Protein 3SUB (pdb70)

Structure (mmCIF, N/CA/C/O backbone):
data_3SUB
#
_entry.id   3SUB
#
_cell.length_a   95.900
_cell.length_b   95.900
_cell.length_c   92.800
_cell.angle_alpha   90.00
_cell.angle_beta   90.00
_cell.angle_gamma   120.00
#
_symmetry.space_group_name_H-M   'P 32 2 1'
#
loop_
_entity.id
_entity.type
_entity.pdbx_description
1 polymer 'ADP-ribosylation factor GTPase-activating protein'
2 non-polymer 'ZINC ION'
3 non-polymer 'SULFATE ION'
4 water water
#
loop_
_atom_site.group_PDB
_atom_site.id
_atom_site.type_symbol
_atom_site.label_atom_id
_atom_site.label_alt_id
_atom_site.label_comp_id
_atom_site.label_asym_id
_atom_site.label_entity_id
_atom_site.label_seq_id
_atom_site.pdbx_PDB_ins_code
_atom_site.Cartn_x
_atom_site.Cartn_y
_atom_site.Cartn_z
_atom_site.occupancy
_atom_site.B_iso_or_equiv
_atom_site.auth_seq_id
_atom_site.auth_comp_id
_atom_site.auth_asym_id
_atom_site.auth_atom_id
_atom_site.pdbx_PDB_model_num
ATOM 1 N N . GLY A 1 1 ? -16.637 68.373 22.890 1.00 50.83 -2 GLY A N 1
ATOM 2 C CA . GLY A 1 1 ? -18.020 67.945 23.247 1.00 51.96 -2 GLY A CA 1
ATOM 3 C C . GLY A 1 1 ? -18.094 66.501 23.711 1.00 51.38 -2 GLY A C 1
ATOM 4 O O . GLY A 1 1 ? -17.088 65.920 24.127 1.00 50.05 -2 GLY A O 1
ATOM 5 N N . SER A 1 2 ? -19.294 65.926 23.628 1.00 52.47 -1 SER A N 1
ATOM 6 C CA . SER A 1 2 ? -19.558 64.553 24.070 1.00 52.24 -1 SER A CA 1
ATOM 7 C C . SER A 1 2 ? -18.785 63.493 23.282 1.00 51.37 -1 SER A C 1
ATOM 8 O O . SER A 1 2 ? -18.377 62.473 23.841 1.00 50.73 -1 SER A O 1
ATOM 11 N N . HIS A 1 3 ? -18.594 63.739 21.988 1.00 51.45 0 HIS A N 1
ATOM 12 C CA . HIS A 1 3 ? -17.899 62.797 21.110 1.00 50.95 0 HIS A CA 1
ATOM 13 C C . HIS A 1 3 ? -16.410 62.676 21.452 1.00 48.87 0 HIS A C 1
ATOM 14 O O . HIS A 1 3 ? -15.884 61.563 21.545 1.00 48.21 0 HIS A O 1
ATOM 21 N N . MET A 1 4 ? -15.748 63.819 21.644 1.00 47.73 1 MET A N 1
ATOM 22 C CA . MET A 1 4 ? -14.328 63.860 22.013 1.00 45.86 1 MET A CA 1
ATOM 23 C C . MET A 1 4 ? -14.065 63.176 23.355 1.00 44.38 1 MET A C 1
ATOM 24 O O . MET A 1 4 ? -13.042 62.511 23.526 1.00 43.26 1 MET A O 1
ATOM 29 N N . ASN A 1 5 ? -14.999 63.342 24.292 1.00 44.17 2 ASN A N 1
ATOM 30 C CA . ASN A 1 5 ? -14.909 62.714 25.610 1.00 42.97 2 ASN A CA 1
ATOM 31 C C . ASN A 1 5 ? -15.053 61.192 25.545 1.00 42.56 2 ASN A C 1
ATOM 32 O O . ASN A 1 5 ? -14.331 60.467 26.230 1.00 41.74 2 ASN A O 1
ATOM 37 N N . ALA A 1 6 ? -15.983 60.721 24.714 1.00 42.94 3 ALA A N 1
ATOM 38 C CA . ALA A 1 6 ? -16.259 59.290 24.570 1.00 42.85 3 ALA A CA 1
ATOM 39 C C . ALA A 1 6 ? -15.128 58.539 23.866 1.00 41.76 3 ALA A C 1
ATOM 40 O O . ALA A 1 6 ? -14.848 57.382 24.191 1.00 41.78 3 ALA A O 1
ATOM 42 N N . ALA A 1 7 ? -14.493 59.199 22.898 1.00 40.74 4 ALA A N 1
ATOM 43 C CA . ALA A 1 7 ? -13.348 58.632 22.187 1.00 39.59 4 ALA A CA 1
ATOM 44 C C . ALA A 1 7 ? -12.136 58.493 23.109 1.00 37.69 4 ALA A C 1
ATOM 45 O O . ALA A 1 7 ? -11.378 57.530 22.999 1.00 37.29 4 ALA A O 1
ATOM 47 N N . ALA A 1 8 ? -11.977 59.455 24.020 1.00 36.49 5 ALA A N 1
ATOM 48 C CA . ALA A 1 8 ? -10.909 59.441 25.025 1.00 35.00 5 ALA A CA 1
ATOM 49 C C . ALA A 1 8 ? -11.031 58.266 26.000 1.00 34.79 5 ALA A C 1
ATOM 50 O O . ALA A 1 8 ? -10.033 57.616 26.320 1.00 34.19 5 ALA A O 1
ATOM 52 N N . VAL A 1 9 ? -12.253 58.002 26.462 1.00 35.32 6 VAL A N 1
ATOM 53 C CA . VAL A 1 9 ? -12.543 56.863 27.341 1.00 35.56 6 VAL A CA 1
ATOM 54 C C . VAL A 1 9 ? -12.270 55.528 26.629 1.00 35.85 6 VAL A C 1
ATOM 55 O O . VAL A 1 9 ? -11.691 54.608 27.217 1.00 35.86 6 VAL A O 1
ATOM 59 N N . GLU A 1 10 ? -12.677 55.442 25.365 1.00 36.06 7 GLU A N 1
ATOM 60 C CA . GLU A 1 10 ? -12.423 54.269 24.526 1.00 36.45 7 GLU A CA 1
ATOM 61 C C . GLU A 1 10 ? -10.916 54.014 24.362 1.00 34.95 7 GLU A C 1
ATOM 62 O O . GLU A 1 10 ? -10.465 52.864 24.348 1.00 35.53 7 GLU A O 1
ATOM 68 N N . PHE A 1 11 ? -10.154 55.099 24.245 1.00 33.08 8 PHE A N 1
ATOM 69 C CA . PHE A 1 11 ? -8.698 55.054 24.151 1.00 31.41 8 PHE A CA 1
ATOM 70 C C . PHE A 1 11 ? -8.068 54.511 25.438 1.00 30.75 8 PHE A C 1
ATOM 71 O O . PHE A 1 11 ? -7.235 53.606 25.392 1.00 30.42 8 PHE A O 1
ATOM 79 N N . ILE A 1 12 ? -8.483 55.065 26.576 1.00 30.39 9 ILE A N 1
ATOM 80 C CA . ILE A 1 12 ? -8.007 54.631 27.893 1.00 30.18 9 ILE A CA 1
ATOM 81 C C . ILE A 1 12 ? -8.312 53.149 28.142 1.00 31.17 9 ILE A C 1
ATOM 82 O O . ILE A 1 12 ? -7.452 52.402 28.622 1.00 31.03 9 ILE A O 1
ATOM 87 N N . ASN A 1 13 ? -9.526 52.730 27.795 1.00 32.33 10 ASN A N 1
ATOM 88 C CA . ASN A 1 13 ? -9.922 51.330 27.917 1.00 33.69 10 ASN A CA 1
ATOM 89 C C . ASN A 1 13 ? -9.091 50.388 27.048 1.00 34.09 10 ASN A C 1
ATOM 90 O O . ASN A 1 13 ? -8.810 49.262 27.460 1.00 35.11 10 ASN A O 1
ATOM 95 N N . ARG A 1 14 ? -8.692 50.846 25.860 1.00 33.67 11 ARG A N 1
ATOM 96 C CA . ARG A 1 14 ? -7.758 50.084 25.020 1.00 33.91 11 ARG A CA 1
ATOM 97 C C . ARG A 1 14 ? -6.412 49.899 25.731 1.00 33.18 11 ARG A C 1
ATOM 98 O O . ARG A 1 14 ? -5.875 48.793 25.766 1.00 33.84 11 ARG A O 1
ATOM 106 N N . LEU A 1 15 ? -5.886 50.979 26.309 1.00 31.92 12 LEU A N 1
ATOM 107 C CA . LEU A 1 15 ? -4.620 50.924 27.042 1.00 31.51 12 LEU A CA 1
ATOM 108 C C . LEU A 1 15 ? -4.691 50.031 28.280 1.00 32.26 12 LEU A C 1
ATOM 109 O O . LEU A 1 15 ? -3.699 49.400 28.650 1.00 32.30 12 LEU A O 1
ATOM 114 N N . LYS A 1 16 ? -5.862 49.982 28.909 1.00 33.05 13 LYS A N 1
ATOM 115 C CA . LYS A 1 16 ? -6.095 49.088 30.043 1.00 34.39 13 LYS A CA 1
ATOM 116 C C . LYS A 1 16 ? -6.186 47.620 29.616 1.00 36.38 13 LYS A C 1
ATOM 117 O O . LYS A 1 16 ? -5.832 46.727 30.387 1.00 37.17 13 LYS A O 1
ATOM 123 N N . LYS A 1 17 ? -6.662 47.381 28.393 1.00 37.54 14 LYS A N 1
ATOM 124 C CA . LYS A 1 17 ? -6.742 46.029 27.838 1.00 39.73 14 LYS A CA 1
ATOM 125 C C . LYS A 1 17 ? -5.412 45.578 27.233 1.00 40.04 14 LYS A C 1
ATOM 126 O O . LYS A 1 17 ? -5.119 44.381 27.203 1.00 41.75 14 LYS A O 1
ATOM 128 N N . GLU A 1 18 ? -4.615 46.533 26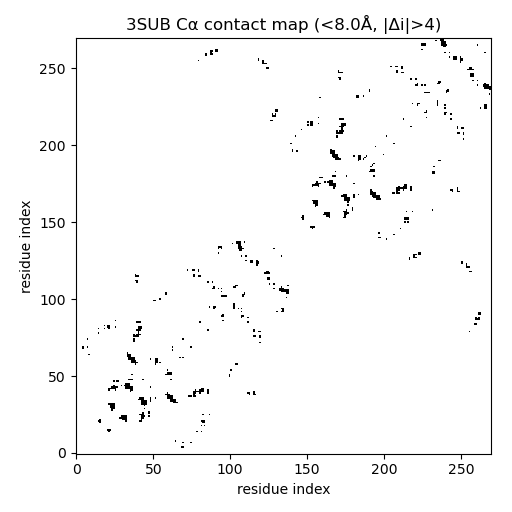.754 1.00 38.95 15 GLU A N 1
ATOM 129 C CA . GLU A 1 18 ? -3.279 46.246 26.232 1.00 39.13 15 GLU A CA 1
ATOM 130 C C . GLU A 1 18 ? -2.341 45.872 27.376 1.00 39.17 15 GLU A C 1
ATOM 131 O O . GLU A 1 18 ? -1.878 44.732 27.454 1.00 40.58 15 GLU A O 1
ATOM 137 N N . ASP A 1 19 ? -2.082 46.842 28.255 1.00 37.81 16 ASP A N 1
ATOM 138 C CA . ASP A 1 19 ? -1.248 46.669 29.447 1.00 37.44 16 ASP A CA 1
ATOM 139 C C . ASP A 1 19 ? -2.134 46.535 30.697 1.00 37.42 16 ASP A C 1
ATOM 140 O O . ASP A 1 19 ? -2.695 47.521 31.184 1.00 36.48 16 ASP A O 1
ATOM 145 N N . GLU A 1 20 ? -2.243 45.312 31.214 1.00 38.43 17 GLU A N 1
ATOM 146 C CA . GLU A 1 20 ? -3.149 44.999 32.332 1.00 38.66 17 GLU A CA 1
ATOM 147 C C . GLU A 1 20 ? -2.830 45.718 33.653 1.00 37.34 17 GLU A C 1
ATOM 148 O O . GLU A 1 20 ? -3.719 45.917 34.484 1.00 37.32 17 GLU A O 1
ATOM 150 N N . SER A 1 21 ? -1.571 46.113 33.836 1.00 35.97 18 SER A N 1
ATOM 151 C CA . SER A 1 21 ? -1.150 46.832 35.040 1.00 34.87 18 SER A CA 1
ATOM 152 C C . SER A 1 21 ? -1.768 48.236 35.151 1.00 33.19 18 SER A C 1
ATOM 153 O O . SER A 1 21 ? -1.719 48.856 36.216 1.00 32.45 18 SER A O 1
ATOM 156 N N . ASN A 1 22 ? -2.354 48.719 34.053 1.00 32.40 19 ASN A N 1
ATOM 157 C CA . ASN A 1 22 ? -3.112 49.977 34.041 1.00 31.22 19 ASN A CA 1
ATOM 158 C C . ASN A 1 22 ? -4.453 49.865 34.767 1.00 31.92 19 ASN A C 1
ATOM 159 O O . ASN A 1 22 ? -5.123 50.872 35.009 1.00 31.15 19 ASN A O 1
ATOM 164 N N . ASN A 1 23 ? -4.835 48.634 35.099 1.00 33.29 20 ASN A N 1
ATOM 165 C CA . ASN A 1 23 ? -6.089 48.353 35.796 1.00 34.55 20 ASN A CA 1
ATOM 166 C C . ASN A 1 23 ? -5.955 48.231 37.309 1.00 34.39 20 ASN A C 1
ATOM 167 O O . ASN A 1 23 ? -6.883 47.792 37.989 1.00 35.38 20 ASN A O 1
ATOM 172 N N . LYS A 1 24 ? -4.792 48.621 37.818 1.00 33.21 21 LYS A N 1
ATOM 173 C CA . LYS A 1 24 ? -4.535 48.700 39.250 1.00 33.04 21 LYS A CA 1
ATOM 174 C C . LYS A 1 24 ? -3.952 50.079 39.540 1.00 31.26 21 LYS A C 1
ATOM 175 O O . LYS A 1 24 ? -3.208 50.622 38.720 1.00 30.20 21 LYS A O 1
ATOM 181 N N . CYS A 1 25 ? -4.297 50.650 40.691 1.00 30.90 22 CYS A N 1
ATOM 182 C CA . CYS A 1 25 ? -3.748 51.947 41.083 1.00 29.31 22 CYS A CA 1
ATOM 183 C C . CYS A 1 25 ? -2.233 51.858 41.247 1.00 28.66 22 CYS A C 1
ATOM 184 O O . CYS A 1 25 ? -1.721 50.958 41.920 1.00 29.48 22 CYS A O 1
ATOM 187 N N . PHE A 1 26 ? -1.528 52.799 40.631 1.00 27.21 23 PHE A N 1
ATOM 188 C CA . PHE A 1 26 ? -0.066 52.808 40.640 1.00 26.66 23 PHE A CA 1
ATOM 189 C C . PHE A 1 26 ? 0.543 52.790 42.048 1.00 26.95 23 PHE A C 1
ATOM 190 O O . PHE A 1 26 ? 1.530 52.093 42.287 1.00 27.29 23 PHE A O 1
ATOM 198 N N . ASP A 1 27 ? -0.052 53.549 42.966 1.00 26.75 24 ASP A N 1
ATOM 199 C CA . ASP A 1 27 ? 0.495 53.717 44.312 1.00 27.10 24 ASP A CA 1
ATOM 200 C C . ASP A 1 27 ? 0.055 52.656 45.328 1.00 28.35 24 ASP A C 1
ATOM 201 O O . ASP A 1 27 ? 0.863 52.226 46.153 1.00 29.00 24 ASP A O 1
ATOM 206 N N . CYS A 1 28 ? -1.210 52.235 45.269 1.00 28.76 25 CYS A N 1
ATOM 207 C CA . CYS A 1 28 ? -1.765 51.322 46.281 1.00 30.17 25 CYS A CA 1
ATOM 208 C C . CYS A 1 28 ? -2.272 49.988 45.731 1.00 31.11 25 CYS A C 1
ATOM 209 O O . CYS A 1 28 ? -2.547 49.068 46.499 1.00 32.51 25 CYS A O 1
ATOM 212 N N . GLY A 1 29 ? -2.425 49.895 44.413 1.00 30.59 26 GLY A N 1
ATOM 213 C CA . GLY A 1 29 ? -2.727 48.623 43.765 1.00 31.55 26 GLY A CA 1
ATOM 214 C C . GLY A 1 29 ? -4.183 48.221 43.616 1.00 32.61 26 GLY A C 1
ATOM 215 O O . GLY A 1 29 ? -4.469 47.175 43.037 1.00 33.57 26 GLY A O 1
ATOM 216 N N . ILE A 1 30 ? -5.116 49.024 44.122 1.00 32.60 27 ILE A N 1
ATOM 217 C CA . ILE A 1 30 ? -6.531 48.645 44.013 1.00 33.79 27 ILE A CA 1
ATOM 218 C C . ILE A 1 30 ? -7.037 48.732 42.571 1.00 33.23 27 ILE A C 1
ATOM 219 O O . ILE A 1 30 ? -6.589 49.578 41.793 1.00 31.82 27 ILE A O 1
ATOM 224 N N . SER A 1 31 ? -7.965 47.846 42.227 1.00 34.56 28 SER A N 1
ATOM 225 C CA . SER A 1 31 ? -8.410 47.701 40.845 1.00 34.45 28 SER A CA 1
ATOM 226 C C . SER A 1 31 ? -9.324 48.834 40.380 1.00 33.67 28 SER A C 1
ATOM 227 O O . SER A 1 31 ? -9.890 49.570 41.194 1.00 33.57 28 SER A O 1
ATOM 230 N N . ASN A 1 32 ? -9.430 48.963 39.057 1.00 33.15 29 ASN A N 1
ATOM 231 C CA . ASN A 1 32 ? -10.291 49.947 38.388 1.00 32.74 29 ASN A CA 1
ATOM 232 C C . ASN A 1 32 ? -10.009 51.413 38.750 1.00 31.26 29 ASN A C 1
ATOM 233 O O . ASN A 1 32 ? -10.928 52.145 39.128 1.00 31.48 29 ASN A O 1
ATOM 238 N N . PRO A 1 33 ? -8.739 51.851 38.622 1.00 30.02 30 PRO A N 1
ATOM 239 C CA . PRO A 1 33 ? -8.418 53.250 38.897 1.00 28.90 30 PRO A CA 1
ATOM 240 C C . PRO A 1 33 ? -9.057 54.162 37.850 1.00 28.52 30 PRO A C 1
ATOM 241 O O . PRO A 1 33 ? -8.911 53.923 36.646 1.00 28.23 30 PRO A O 1
ATOM 245 N N . ASP A 1 34 ? -9.778 55.178 38.320 1.00 28.58 31 ASP A N 1
ATOM 246 C CA A ASP A 1 34 ? -10.513 56.094 37.451 0.50 28.45 31 ASP A CA 1
ATOM 247 C CA B ASP A 1 34 ? -10.491 56.089 37.425 0.50 28.55 31 ASP A CA 1
ATOM 248 C C . ASP A 1 34 ? -9.884 57.491 37.416 1.00 27.45 31 ASP A C 1
ATOM 249 O O . ASP A 1 34 ? -10.500 58.449 36.939 1.00 27.54 31 ASP A O 1
ATOM 258 N N . TRP A 1 35 ? -8.661 57.604 37.926 1.00 26.56 32 TRP A N 1
ATOM 259 C CA . TRP A 1 35 ? -7.934 58.871 37.905 1.00 25.75 32 TRP A CA 1
ATOM 260 C C . TRP A 1 35 ? -6.572 58.706 37.233 1.00 24.96 32 TRP A C 1
ATOM 261 O O . TRP A 1 35 ? -6.056 57.595 37.117 1.00 25.02 32 TRP A O 1
ATOM 272 N N . VAL A 1 36 ? -6.000 59.822 36.790 1.00 24.46 33 VAL A N 1
ATOM 273 C CA . VAL A 1 36 ? -4.731 59.822 36.070 1.00 23.79 33 VAL A CA 1
ATOM 274 C C . VAL A 1 36 ? -3.814 60.924 36.604 1.00 23.45 33 VAL A C 1
ATOM 275 O O . VAL A 1 36 ? -4.252 62.054 36.809 1.00 23.75 33 VAL A O 1
ATOM 279 N N . SER A 1 37 ? -2.552 60.584 36.853 1.00 23.21 34 SER A N 1
ATOM 280 C CA . SER A 1 37 ? -1.508 61.598 36.971 1.00 23.00 34 SER A CA 1
ATOM 281 C C . SER A 1 37 ? -0.882 61.750 35.588 1.00 22.86 34 SER A C 1
ATOM 282 O O . SER A 1 37 ? -0.013 60.965 35.199 1.00 22.64 34 SER A O 1
ATOM 285 N N . VAL A 1 38 ? -1.358 62.750 34.848 1.00 23.06 35 VAL A N 1
ATOM 286 C CA . VAL A 1 38 ? -0.993 62.958 33.441 1.00 23.13 35 VAL A CA 1
ATOM 287 C C . VAL A 1 38 ? 0.518 63.070 33.239 1.00 23.03 35 VAL A C 1
ATOM 288 O O . VAL A 1 38 ? 1.081 62.454 32.330 1.00 23.17 35 VAL A O 1
ATOM 292 N N . ASN A 1 39 ? 1.152 63.847 34.112 1.00 23.08 36 ASN A N 1
ATOM 293 C CA A ASN A 1 39 ? 2.585 64.134 34.145 0.50 23.29 36 ASN A CA 1
ATOM 294 C CA B ASN A 1 39 ? 2.579 64.103 33.943 0.50 22.78 36 ASN A CA 1
ATOM 295 C C . ASN A 1 39 ? 3.481 62.894 34.232 1.00 22.85 36 ASN A C 1
ATOM 296 O O . ASN A 1 39 ? 4.669 62.927 33.886 1.00 23.09 36 ASN A O 1
ATOM 305 N N . HIS A 1 40 ? 2.915 61.823 34.791 1.00 22.29 37 HIS A N 1
ATOM 306 C CA . HIS A 1 40 ? 3.625 60.553 34.966 1.00 22.08 37 HIS A CA 1
ATOM 307 C C . HIS A 1 40 ? 3.081 59.470 34.029 1.00 21.84 37 HIS A C 1
ATOM 308 O O . HIS A 1 40 ? 3.697 58.416 33.866 1.00 21.78 37 HIS A O 1
ATOM 315 N N . GLY A 1 41 ? 1.930 59.742 33.416 1.00 21.67 38 GLY A N 1
ATOM 316 C CA . GLY A 1 41 ? 1.257 58.782 32.543 1.00 21.73 38 GLY A CA 1
ATOM 317 C C . GLY A 1 41 ? 0.784 57.551 33.294 1.00 22.04 38 GLY A C 1
ATOM 318 O O . GLY A 1 41 ? 0.876 56.431 32.787 1.00 22.51 38 GLY A O 1
ATOM 319 N N . ILE A 1 42 ? 0.287 57.757 34.511 1.00 21.84 39 ILE A N 1
ATOM 320 C CA . ILE A 1 42 ? -0.098 56.645 35.380 1.00 22.12 39 ILE A CA 1
ATOM 321 C C . ILE A 1 42 ? -1.551 56.745 35.836 1.00 22.38 39 ILE A C 1
ATOM 322 O O . ILE A 1 42 ? -2.140 57.830 35.830 1.00 22.18 39 ILE A O 1
ATOM 327 N N . PHE A 1 43 ? -2.107 55.601 36.232 1.00 22.84 40 PHE A N 1
ATOM 328 C CA . PHE A 1 43 ? -3.489 55.502 36.677 1.00 23.27 40 PHE A CA 1
ATOM 329 C C . PHE A 1 43 ? -3.574 55.369 38.196 1.00 23.77 40 PHE A C 1
ATOM 330 O O . PHE A 1 43 ? -2.820 54.603 38.806 1.00 23.90 40 PHE A O 1
ATOM 338 N N . LEU A 1 44 ? -4.497 56.124 38.794 1.00 23.89 41 LEU A N 1
ATOM 339 C CA . LEU A 1 44 ? -4.632 56.202 40.250 1.00 24.38 41 LEU A CA 1
ATOM 340 C C . LEU A 1 44 ? -6.084 56.062 40.693 1.00 25.43 41 LEU A C 1
ATOM 341 O O . LEU A 1 44 ? -7.004 56.408 39.949 1.00 25.56 41 LEU A O 1
ATOM 346 N N . CYS A 1 45 ? -6.283 55.557 41.908 1.00 26.34 42 CYS A N 1
ATOM 347 C CA . CYS A 1 45 ? -7.606 55.541 42.534 1.00 27.61 42 CYS A CA 1
ATOM 348 C C . CYS A 1 45 ? -7.949 56.928 43.076 1.00 27.88 42 CYS A C 1
ATOM 349 O O . CYS A 1 45 ? -7.085 57.812 43.120 1.00 26.99 42 CYS A O 1
ATOM 352 N N . ILE A 1 46 ? -9.203 57.110 43.494 1.00 29.25 43 ILE A N 1
ATOM 353 C CA . ILE A 1 46 ? -9.678 58.407 43.986 1.00 29.75 43 ILE A CA 1
ATOM 354 C C . ILE A 1 46 ? -8.874 58.933 45.185 1.00 30.00 43 ILE A C 1
ATOM 355 O O . ILE A 1 46 ? -8.550 60.121 45.240 1.00 29.76 43 ILE A O 1
ATOM 360 N N . ASN A 1 47 ? -8.539 58.045 46.120 1.00 30.80 44 ASN A N 1
ATOM 361 C CA . ASN A 1 47 ? -7.789 58.423 47.320 1.00 31.30 44 ASN A CA 1
ATOM 362 C C . ASN A 1 47 ? -6.352 58.846 47.025 1.00 30.15 44 ASN A C 1
ATOM 363 O O . ASN A 1 47 ? -5.872 59.844 47.566 1.00 30.27 44 ASN A O 1
ATOM 368 N N . CYS A 1 48 ? -5.674 58.087 46.168 1.00 29.26 45 CYS A N 1
ATOM 369 C CA . CYS A 1 48 ? -4.305 58.405 45.770 1.00 28.26 45 CYS A CA 1
ATOM 370 C C . CYS A 1 48 ? -4.232 59.662 44.897 1.00 27.64 45 CYS A C 1
ATOM 371 O O . CYS A 1 48 ? -3.199 60.335 44.865 1.00 27.30 45 CYS A O 1
ATOM 374 N N . SER A 1 49 ? -5.326 59.975 44.199 1.00 27.52 46 SER A N 1
ATOM 375 C CA . SER A 1 49 ? -5.418 61.212 43.424 1.00 27.26 46 SER A CA 1
ATOM 376 C C . SER A 1 49 ? -5.456 62.429 44.352 1.00 27.80 46 SER A C 1
ATOM 377 O O . SER A 1 49 ? -4.934 63.492 44.009 1.00 27.60 46 SER A O 1
ATOM 380 N N . GLY A 1 50 ? -6.071 62.258 45.524 1.00 28.61 47 GLY A N 1
ATOM 381 C CA . GLY A 1 50 ? -6.061 63.272 46.580 1.00 29.15 47 GLY A CA 1
ATOM 382 C C . GLY A 1 50 ? -4.673 63.516 47.155 1.00 29.01 47 GLY A C 1
ATOM 383 O O . GLY A 1 50 ? -4.289 64.663 47.406 1.00 29.34 47 GLY A O 1
ATOM 384 N N . VAL A 1 51 ? -3.921 62.437 47.364 1.00 28.60 48 VAL A N 1
ATOM 385 C CA . VAL A 1 51 ? -2.531 62.533 47.825 1.00 28.37 48 VAL A CA 1
ATOM 386 C C . VAL A 1 51 ? -1.679 63.303 46.807 1.00 27.68 48 VAL A C 1
ATOM 387 O O . VAL A 1 51 ? -0.914 64.198 47.182 1.00 28.09 48 VAL A O 1
ATOM 391 N N . HIS A 1 52 ? -1.828 62.959 45.527 1.00 26.86 49 HIS A N 1
ATOM 392 C CA . HIS A 1 52 ? -1.119 63.638 44.437 1.00 26.22 49 HIS A CA 1
ATOM 393 C C . HIS A 1 52 ? -1.439 65.136 44.352 1.00 26.80 49 HIS A C 1
ATOM 394 O O . HIS A 1 52 ? -0.552 65.943 44.086 1.00 26.89 49 HIS A O 1
ATOM 401 N N . ARG A 1 53 ? -2.699 65.497 44.590 1.00 27.53 50 ARG A N 1
ATOM 402 C CA . ARG A 1 53 ? -3.115 66.902 44.637 1.00 28.45 50 ARG A CA 1
ATOM 403 C C . ARG A 1 53 ? -2.386 67.704 45.725 1.00 29.35 50 ARG A C 1
ATOM 404 O O . ARG A 1 53 ? -2.049 68.868 45.512 1.00 29.77 50 ARG A O 1
ATOM 412 N N . SER A 1 54 ? -2.133 67.077 46.876 1.00 29.73 51 SER A N 1
ATOM 413 C CA . SER A 1 54 ? -1.416 67.738 47.977 1.00 30.70 51 SER A CA 1
ATOM 414 C C . SER A 1 54 ? 0.078 67.919 47.684 1.00 30.47 51 SER A C 1
ATOM 415 O O . SER A 1 54 ? 0.762 68.673 48.373 1.00 31.14 51 SER A O 1
ATOM 418 N N . LEU A 1 55 ? 0.574 67.224 46.664 1.00 29.75 52 LEU A N 1
ATOM 419 C CA . LEU A 1 55 ? 1.976 67.336 46.260 1.00 29.84 52 LEU A CA 1
ATOM 420 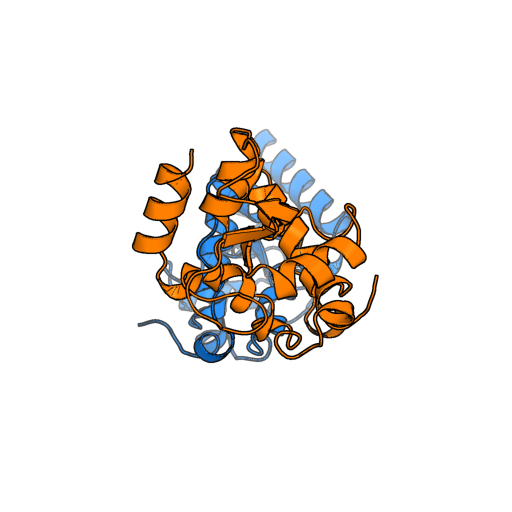C C . LEU A 1 55 ? 2.259 68.610 45.459 1.00 30.23 52 LEU A C 1
ATOM 421 O O . LEU A 1 55 ? 3.407 69.048 45.374 1.00 30.72 52 LEU A O 1
ATOM 426 N N . GLY A 1 56 ? 1.214 69.194 44.876 1.00 30.28 53 GLY A N 1
ATOM 427 C CA . GLY A 1 56 ? 1.347 70.430 44.104 1.00 30.82 53 GLY A CA 1
ATOM 428 C C . GLY A 1 56 ? 1.488 70.211 42.607 1.00 30.14 53 GLY A C 1
ATOM 429 O O . GLY A 1 56 ? 1.789 69.101 42.149 1.00 29.13 53 GLY A O 1
ATOM 430 N N . VAL A 1 57 ? 1.292 71.288 41.851 1.00 30.70 54 VAL A N 1
ATOM 431 C CA . VAL A 1 57 ? 1.226 71.232 40.386 1.00 30.25 54 VAL A CA 1
ATOM 432 C C . VAL A 1 57 ? 2.581 70.988 39.705 1.00 30.12 54 VAL A C 1
ATOM 433 O O . VAL A 1 57 ? 2.626 70.546 38.557 1.00 29.63 54 VAL A O 1
ATOM 437 N N . HIS A 1 58 ? 3.671 71.283 40.411 1.00 30.90 55 HIS A N 1
ATOM 438 C CA . HIS A 1 58 ? 5.021 71.033 39.898 1.00 31.20 55 HIS A CA 1
ATOM 439 C C . HIS A 1 58 ? 5.355 69.546 39.938 1.00 30.13 55 HIS A C 1
ATOM 440 O O . HIS A 1 58 ? 6.252 69.084 39.231 1.00 30.07 55 HIS A O 1
ATOM 447 N N . ILE A 1 59 ? 4.634 68.805 40.774 1.00 29.63 56 ILE A N 1
ATOM 448 C CA . ILE A 1 59 ? 4.894 67.386 40.961 1.00 28.90 56 ILE A CA 1
ATOM 449 C C . ILE A 1 59 ? 3.918 66.523 40.164 1.00 28.12 56 ILE A C 1
ATOM 450 O O . ILE A 1 59 ? 4.337 65.625 39.433 1.00 27.41 56 ILE A O 1
ATOM 455 N N . SER A 1 60 ? 2.623 66.797 40.305 1.00 28.09 57 SER A N 1
ATOM 456 C CA . SER A 1 60 ? 1.603 65.936 39.724 1.00 27.48 57 SER A CA 1
ATOM 457 C C . SER A 1 60 ? 0.404 66.717 39.196 1.00 27.62 57 SER A C 1
ATOM 458 O O . SER A 1 60 ? -0.101 67.624 39.858 1.00 28.34 57 SER A O 1
ATOM 461 N N . ILE A 1 61 ? -0.030 66.355 37.991 1.00 27.05 58 ILE A N 1
ATOM 462 C CA . ILE A 1 61 ? -1.220 66.924 37.359 1.00 26.95 58 ILE A CA 1
ATOM 463 C C . ILE A 1 61 ? -2.285 65.829 37.312 1.00 26.40 58 ILE A C 1
ATOM 464 O O . ILE A 1 61 ? -2.110 64.808 36.648 1.00 25.64 58 ILE A O 1
ATOM 469 N N . VAL A 1 62 ? -3.384 66.049 38.023 1.00 26.75 59 VAL A N 1
ATOM 470 C CA . VAL A 1 62 ? -4.374 65.001 38.256 1.00 26.79 59 VAL A CA 1
ATOM 471 C C . VAL A 1 62 ? -5.675 65.235 37.483 1.00 27.10 59 VAL A C 1
ATOM 472 O O . VAL A 1 62 ? -6.213 66.342 37.486 1.00 27.52 59 VAL A O 1
ATOM 476 N N . ARG A 1 63 ? -6.160 64.187 36.817 1.00 26.99 60 ARG A N 1
ATOM 477 C CA . ARG A 1 63 ? -7.439 64.226 36.103 1.00 27.69 60 ARG A CA 1
ATOM 478 C C . ARG A 1 63 ? -8.307 63.000 36.385 1.00 28.40 60 ARG A C 1
ATOM 479 O O . ARG A 1 63 ? -7.800 61.885 36.543 1.00 27.88 60 ARG A O 1
ATOM 487 N N . SER A 1 64 ? -9.618 63.229 36.443 1.00 29.68 61 SER A N 1
ATOM 488 C CA . SER A 1 64 ? -10.612 62.170 36.579 1.00 30.85 61 SER A CA 1
ATOM 489 C C . SER A 1 64 ? -11.095 61.697 35.209 1.00 31.47 61 SER A C 1
ATOM 490 O O . SER A 1 64 ? -11.514 62.508 34.381 1.00 31.63 61 SER A O 1
ATOM 493 N N . ILE A 1 65 ? -11.039 60.386 34.981 1.00 32.22 62 ILE A N 1
ATOM 494 C CA . ILE A 1 65 ? -11.531 59.781 33.737 1.00 33.38 62 ILE A CA 1
ATOM 495 C C . ILE A 1 65 ? -13.050 59.954 33.580 1.00 35.19 62 ILE A C 1
ATOM 496 O O . ILE A 1 65 ? -13.547 60.164 32.472 1.00 35.68 62 ILE A O 1
ATOM 501 N N . LYS A 1 66 ? -13.774 59.876 34.695 1.00 36.70 63 LYS A N 1
ATOM 502 C CA . LYS A 1 66 ? -15.233 59.991 34.693 1.00 38.78 63 LYS A CA 1
ATOM 503 C C . LYS A 1 66 ? -15.723 61.426 34.509 1.00 39.20 63 LYS A C 1
ATOM 504 O O . LYS A 1 66 ? -16.723 61.659 33.826 1.00 40.20 63 LYS A O 1
ATOM 510 N N . MET A 1 67 ? -15.014 62.376 35.119 1.00 38.76 64 MET A N 1
ATOM 511 C CA . MET A 1 67 ? -15.529 63.738 35.307 1.00 39.37 64 MET A CA 1
ATOM 512 C C . MET A 1 67 ? -14.822 64.842 34.513 1.00 38.57 64 MET A C 1
ATOM 513 O O . MET A 1 67 ? -15.420 65.884 34.256 1.00 39.32 64 MET A O 1
ATOM 518 N N . ASP A 1 68 ? -13.563 64.622 34.138 1.00 37.22 65 ASP A N 1
ATOM 519 C CA . ASP A 1 68 ? -12.768 65.658 33.466 1.00 36.64 65 ASP A CA 1
ATOM 520 C C . ASP A 1 68 ? -12.672 65.472 31.955 1.00 36.49 65 ASP A C 1
ATOM 521 O O . ASP A 1 68 ? -12.791 64.357 31.442 1.00 36.33 65 ASP A O 1
ATOM 526 N N . ILE A 1 69 ? -12.461 66.581 31.251 1.00 36.68 66 ILE A N 1
ATOM 527 C CA . ILE A 1 69 ? -12.121 66.539 29.835 1.00 36.69 66 ILE A CA 1
ATOM 528 C C . ILE A 1 69 ? -10.603 66.430 29.720 1.00 35.46 66 ILE A C 1
ATOM 529 O O . ILE A 1 69 ? -9.871 67.000 30.533 1.00 35.34 66 ILE A O 1
ATOM 534 N N . PHE A 1 70 ? -10.136 65.677 28.731 1.00 34.68 67 PHE A N 1
ATOM 535 C CA . PHE A 1 70 ? -8.707 65.516 28.506 1.00 33.48 67 PHE A CA 1
ATOM 536 C C . PHE A 1 70 ? -8.299 66.232 27.230 1.00 33.63 67 PHE A C 1
ATOM 537 O O . PHE A 1 70 ? -8.949 66.072 26.191 1.00 34.14 67 PHE A O 1
ATOM 545 N N . THR A 1 71 ? -7.231 67.024 27.302 1.00 33.11 68 THR A N 1
ATOM 546 C CA . THR A 1 71 ? -6.661 67.603 26.091 1.00 33.32 68 THR A CA 1
ATOM 547 C C . THR A 1 71 ? -5.936 66.501 25.331 1.00 32.79 68 THR A C 1
ATOM 548 O O . THR A 1 71 ? -5.590 65.458 25.897 1.00 31.96 68 THR A O 1
ATOM 552 N N . ASP A 1 72 ? -5.715 66.739 24.046 1.00 33.23 69 ASP A N 1
ATOM 553 C CA . ASP A 1 72 ? -5.060 65.770 23.181 1.00 33.02 69 ASP A CA 1
ATOM 554 C C . ASP A 1 72 ? -3.611 65.501 23.584 1.00 32.17 69 ASP A C 1
ATOM 555 O O . ASP A 1 72 ? -3.149 64.361 23.519 1.00 31.85 69 ASP A O 1
ATOM 560 N N . GLU A 1 73 ? -2.911 66.546 24.021 1.00 32.09 70 GLU A N 1
ATOM 561 C CA . GLU A 1 73 ? -1.557 66.402 24.548 1.00 31.54 70 GLU A CA 1
ATOM 562 C C . GLU A 1 73 ? -1.534 65.548 25.822 1.00 30.32 70 GLU A C 1
ATOM 563 O O . GLU A 1 73 ? -0.635 64.729 26.004 1.00 29.79 70 GLU A O 1
ATOM 569 N N . GLN A 1 74 ? -2.526 65.737 26.690 1.00 29.84 71 GLN A N 1
ATOM 570 C CA . GLN A 1 74 ? -2.635 64.950 27.921 1.00 29.01 71 GLN A CA 1
ATOM 571 C C . GLN A 1 74 ? -2.816 63.458 27.649 1.00 28.41 71 GLN A C 1
ATOM 572 O O . GLN A 1 74 ? -2.248 62.620 28.350 1.00 27.79 71 GLN A O 1
ATOM 578 N N . LEU A 1 75 ? -3.605 63.137 26.626 1.00 28.60 72 LEU A N 1
ATOM 579 C CA . LEU A 1 75 ? -3.826 61.750 26.219 1.00 28.38 72 LEU A CA 1
ATOM 580 C C . LEU A 1 75 ? -2.557 61.122 25.648 1.00 28.21 72 LEU A C 1
ATOM 581 O O . LEU A 1 75 ? -2.338 59.917 25.783 1.00 28.20 72 LEU A O 1
ATOM 586 N N . LYS A 1 76 ? -1.721 61.949 25.026 1.00 28.25 73 LYS A N 1
ATOM 587 C CA . LYS A 1 76 ? -0.451 61.493 24.477 1.00 28.36 73 LYS A CA 1
ATOM 588 C C . LYS A 1 76 ? 0.509 61.068 25.596 1.00 27.66 73 LYS A C 1
ATOM 589 O O . LYS A 1 76 ? 1.256 60.095 25.441 1.00 27.61 73 LYS A O 1
ATOM 595 N N . TYR A 1 77 ? 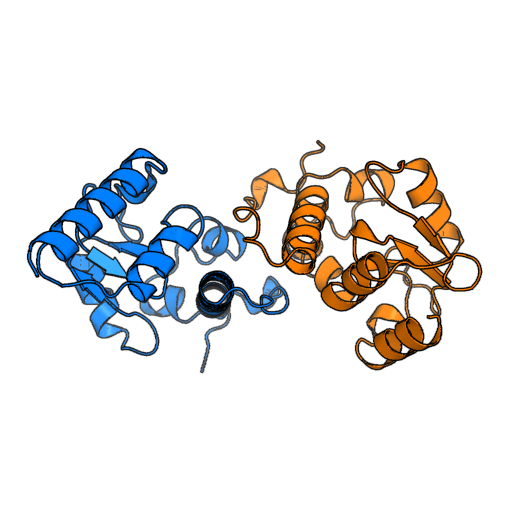0.468 61.784 26.722 1.00 27.04 74 TYR A N 1
ATOM 596 C CA . TYR A 1 77 ? 1.245 61.429 27.920 1.00 26.34 74 TYR A CA 1
ATOM 597 C C . TYR A 1 77 ? 0.925 60.020 28.420 1.00 26.15 74 TYR A C 1
ATOM 598 O O . TYR A 1 77 ? 1.824 59.267 28.801 1.00 25.97 74 TYR A O 1
ATOM 607 N N . ILE A 1 78 ? -0.361 59.678 28.421 1.00 26.22 75 ILE A N 1
ATOM 608 C CA . ILE A 1 78 ? -0.811 58.341 28.808 1.00 26.38 75 ILE A CA 1
ATOM 609 C C . ILE A 1 78 ? -0.383 57.304 27.762 1.00 26.42 75 ILE A C 1
ATOM 610 O O . ILE A 1 78 ? 0.092 56.228 28.114 1.00 26.49 75 ILE A O 1
ATOM 615 N N . ASP A 1 79 ? -0.547 57.649 26.484 1.00 26.41 76 ASP A N 1
ATOM 616 C CA . ASP A 1 79 ? -0.166 56.787 25.364 1.00 26.70 76 ASP A CA 1
ATOM 617 C C . ASP A 1 79 ? 1.318 56.418 25.384 1.00 26.40 76 ASP A C 1
ATOM 618 O O . ASP A 1 79 ? 1.686 55.285 25.065 1.00 26.73 76 ASP A O 1
ATOM 623 N N . LYS A 1 80 ? 2.160 57.378 25.758 1.00 25.51 77 LYS A N 1
ATOM 624 C CA . LYS A 1 80 ? 3.606 57.173 25.770 1.00 25.21 77 LYS A CA 1
ATOM 625 C C . LYS A 1 80 ? 4.103 56.638 27.111 1.00 24.84 77 LYS A C 1
ATOM 626 O O . LYS A 1 80 ? 5.268 56.249 27.238 1.00 24.95 77 LYS A O 1
ATOM 632 N N . GLY A 1 81 ? 3.210 56.608 28.098 1.00 24.31 78 GLY A N 1
ATOM 633 C CA . GLY A 1 81 ? 3.546 56.139 29.437 1.00 23.92 78 GLY A CA 1
ATOM 634 C C . GLY A 1 81 ? 2.903 54.814 29.799 1.00 24.29 78 GLY A C 1
ATOM 635 O O . GLY A 1 81 ? 3.256 53.768 29.244 1.00 24.85 78 GLY A O 1
ATOM 636 N N . GLY A 1 82 ? 1.951 54.866 30.731 1.00 23.92 79 GLY A N 1
ATOM 637 C CA . GLY A 1 82 ? 1.354 53.663 31.306 1.00 24.30 79 GLY A CA 1
ATOM 638 C C . GLY A 1 82 ? 2.006 53.321 32.634 1.00 24.34 79 GLY A C 1
ATOM 639 O O . GLY A 1 82 ? 3.125 53.755 32.917 1.00 23.89 79 GLY A O 1
ATOM 640 N N . ASN A 1 83 ? 1.299 52.546 33.452 1.00 24.87 80 ASN A N 1
ATOM 641 C CA . ASN A 1 83 ? 1.795 52.126 34.764 1.00 25.33 80 ASN A CA 1
ATOM 642 C C . ASN A 1 83 ? 3.097 51.323 34.714 1.00 26.02 80 ASN A C 1
ATOM 643 O O . ASN A 1 83 ? 4.008 51.564 35.508 1.00 26.03 80 ASN A O 1
ATOM 648 N N . LYS A 1 84 ? 3.176 50.384 33.776 1.00 26.76 81 LYS A N 1
ATOM 649 C CA . LYS A 1 84 ? 4.301 49.454 33.681 1.00 28.00 81 LYS A CA 1
ATOM 650 C C . LYS A 1 84 ? 5.648 50.149 33.469 1.00 27.39 81 LYS A C 1
ATOM 651 O O . LYS A 1 84 ? 6.620 49.836 34.158 1.00 27.88 81 LYS A O 1
ATOM 657 N N . LYS A 1 85 ? 5.697 51.092 32.531 1.00 26.62 82 LYS A N 1
ATOM 658 C CA . LYS A 1 85 ? 6.940 51.793 32.204 1.00 26.26 82 LYS A CA 1
ATOM 659 C C . LYS A 1 85 ? 7.452 52.643 33.369 1.00 25.76 82 LYS A C 1
ATOM 660 O O . LYS A 1 85 ? 8.655 52.657 33.650 1.00 26.02 82 LYS A O 1
ATOM 666 N N . CYS A 1 86 ? 6.536 53.334 34.046 1.00 25.06 83 CYS A N 1
ATOM 667 C CA . CYS A 1 86 ? 6.877 54.119 35.232 1.00 24.83 83 CYS A CA 1
ATOM 668 C C . CYS A 1 86 ? 7.331 53.228 36.393 1.00 25.41 83 CYS A C 1
ATOM 669 O O . CYS A 1 86 ? 8.356 53.507 37.015 1.00 25.65 83 CYS A O 1
ATOM 672 N N . GLN A 1 87 ? 6.573 52.160 36.665 1.00 25.87 84 GLN A N 1
ATOM 673 C CA A GLN A 1 87 ? 6.923 51.225 37.738 0.50 26.74 84 GLN A CA 1
ATOM 674 C CA B GLN A 1 87 ? 6.899 51.177 37.705 0.50 26.85 84 GLN A CA 1
ATOM 675 C C . GLN A 1 87 ? 8.317 50.631 37.529 1.00 27.45 84 GLN A C 1
ATOM 676 O O . GLN A 1 87 ? 9.105 50.582 38.473 1.00 27.89 84 GLN A O 1
ATOM 687 N N . THR A 1 88 ? 8.625 50.213 36.300 1.00 27.54 85 THR A N 1
ATOM 688 C CA . THR A 1 88 ? 9.940 49.662 35.964 1.00 28.38 85 THR A CA 1
ATOM 689 C C . THR A 1 88 ? 11.056 50.671 36.229 1.00 28.28 85 THR A C 1
ATOM 690 O O . THR A 1 88 ? 12.089 50.324 36.807 1.00 28.94 85 THR A O 1
ATOM 694 N N . TYR A 1 89 ? 10.829 51.915 35.816 1.00 27.66 86 TYR A N 1
ATOM 695 C CA . TYR A 1 89 ? 11.793 52.991 36.014 1.00 27.98 86 TYR A CA 1
ATOM 696 C C . TYR A 1 89 ? 12.037 53.274 37.499 1.00 28.10 86 TYR A C 1
ATOM 697 O O . TYR A 1 89 ? 13.186 53.426 37.924 1.00 28.65 86 TYR A O 1
ATOM 706 N N . LEU A 1 90 ? 10.958 53.330 38.280 1.00 27.57 87 LEU A N 1
ATOM 707 C CA . LEU A 1 90 ? 11.063 53.589 39.717 1.00 27.84 87 LEU A CA 1
ATOM 708 C C . LEU A 1 90 ? 11.732 52.434 40.463 1.00 28.88 87 LEU A C 1
ATOM 709 O O . LEU A 1 90 ? 12.512 52.667 41.386 1.00 29.51 87 LEU A O 1
ATOM 714 N N . GLU A 1 91 ? 11.422 51.203 40.053 1.00 29.21 88 GLU A N 1
ATOM 715 C CA . GLU A 1 91 ? 12.046 49.996 40.608 1.00 30.55 88 GLU A CA 1
ATOM 716 C C . GLU A 1 91 ? 13.546 49.954 40.330 1.00 30.87 88 GLU A C 1
ATOM 717 O O . GLU A 1 91 ? 14.328 49.599 41.211 1.00 31.81 88 GLU A O 1
ATOM 723 N N . ASN A 1 92 ? 13.934 50.308 39.103 1.00 30.09 89 ASN A N 1
ATOM 724 C CA . ASN A 1 92 ? 15.342 50.313 38.693 1.00 30.43 89 ASN A CA 1
ATOM 725 C C . ASN A 1 92 ? 16.210 51.241 39.549 1.00 30.55 89 ASN A C 1
ATOM 726 O O . ASN A 1 92 ? 17.391 50.969 39.763 1.00 31.58 89 ASN A O 1
ATOM 731 N N . TYR A 1 93 ? 15.613 52.320 40.052 1.00 29.55 90 TYR A N 1
ATOM 732 C CA . TYR A 1 93 ? 16.321 53.255 40.932 1.00 29.81 90 TYR A CA 1
ATOM 733 C C . TYR A 1 93 ? 16.128 52.993 42.432 1.00 30.42 90 TYR A C 1
ATOM 734 O O . TYR A 1 93 ? 16.653 53.731 43.263 1.00 31.03 90 TYR A O 1
ATOM 743 N N . GLY A 1 94 ? 15.387 51.937 42.768 1.00 30.77 91 GLY A N 1
ATOM 744 C CA . GLY A 1 94 ? 15.186 51.521 44.161 1.00 31.74 91 GLY A CA 1
ATOM 745 C C . GLY A 1 94 ? 14.248 52.387 44.993 1.00 31.34 91 GLY A C 1
ATOM 746 O O . GLY A 1 94 ? 14.264 52.320 46.225 1.00 32.08 91 GLY A O 1
ATOM 747 N N . ILE A 1 95 ? 13.412 53.180 44.326 1.00 30.14 92 ILE A N 1
ATOM 748 C CA . ILE A 1 95 ? 12.554 54.152 45.011 1.00 29.79 92 ILE A CA 1
ATOM 749 C C . ILE A 1 95 ? 11.058 53.801 44.993 1.00 29.26 92 ILE A C 1
ATOM 750 O O . ILE A 1 95 ? 10.240 54.563 45.510 1.00 28.76 92 ILE A O 1
ATOM 755 N N . SER A 1 96 ? 10.709 52.653 44.411 1.00 29.39 93 SER A N 1
ATOM 756 C CA . SER A 1 96 ? 9.300 52.286 44.194 1.00 29.08 93 SER A CA 1
ATOM 757 C C . SER A 1 96 ? 8.486 52.034 45.473 1.00 29.72 93 SER A C 1
ATOM 758 O O . SER A 1 96 ? 7.252 52.068 45.440 1.00 29.17 93 SER A O 1
ATOM 761 N N . ASP A 1 97 ? 9.179 51.787 46.585 1.00 30.74 94 ASP A N 1
ATOM 762 C CA . ASP A 1 97 ? 8.529 51.541 47.877 1.00 31.74 94 ASP A CA 1
ATOM 763 C C . ASP A 1 97 ? 8.550 52.757 48.811 1.00 31.17 94 ASP A C 1
ATOM 764 O O . ASP A 1 97 ? 8.143 52.664 49.972 1.00 32.10 94 ASP A O 1
ATOM 769 N N . PHE A 1 98 ? 9.028 53.887 48.296 1.00 29.78 95 PHE A N 1
ATOM 770 C CA . PHE A 1 98 ? 9.016 55.159 49.019 1.00 29.16 95 PHE A CA 1
ATOM 771 C C . PHE A 1 98 ? 7.584 55.671 49.165 1.00 28.53 95 PHE A C 1
ATOM 772 O O . PHE A 1 98 ? 6.748 55.454 48.284 1.00 27.91 95 PHE A O 1
ATOM 780 N N . ILE A 1 99 ? 7.303 56.351 50.272 1.00 28.69 96 ILE A N 1
ATOM 781 C CA . ILE A 1 99 ? 6.019 57.033 50.441 1.00 28.20 96 ILE A CA 1
ATOM 782 C C . ILE A 1 99 ? 5.951 58.242 49.485 1.00 27.07 96 ILE A C 1
ATOM 783 O O . ILE A 1 99 ? 6.995 58.758 49.081 1.00 26.99 96 ILE A O 1
ATOM 788 N N . PRO A 1 100 ? 4.733 58.680 49.104 1.00 26.45 97 PRO A N 1
ATOM 789 C CA . PRO A 1 100 ? 4.583 59.653 48.007 1.00 25.55 97 PRO A CA 1
ATOM 790 C C . PRO A 1 100 ? 5.420 60.938 48.121 1.00 25.78 97 PRO A C 1
ATOM 791 O O . PRO A 1 100 ? 6.036 61.347 47.133 1.00 25.47 97 PRO A O 1
ATOM 795 N N . GLU A 1 101 ? 5.449 61.554 49.303 1.00 26.46 98 GLU A N 1
ATOM 796 C CA . GLU A 1 101 ? 6.206 62.796 49.530 1.00 26.98 98 GLU A CA 1
ATOM 797 C C . GLU A 1 101 ? 7.689 62.679 49.188 1.00 27.24 98 GLU A C 1
ATOM 798 O O . GLU A 1 101 ? 8.311 63.657 48.758 1.00 27.56 98 GLU A O 1
ATOM 804 N N . ARG A 1 102 ? 8.252 61.490 49.395 1.00 27.25 99 ARG A N 1
ATOM 805 C CA . ARG A 1 102 ? 9.630 61.212 49.004 1.00 27.36 99 ARG A CA 1
ATOM 806 C C . ARG A 1 102 ? 9.705 60.683 47.565 1.00 26.35 99 ARG A C 1
ATOM 807 O O . ARG A 1 102 ? 10.464 61.212 46.753 1.00 26.17 99 ARG A O 1
ATOM 815 N N . LYS A 1 103 ? 8.905 59.661 47.253 1.00 25.80 100 LYS A N 1
ATOM 816 C CA . LYS A 1 103 ? 8.947 58.993 45.942 1.00 25.11 100 LYS A CA 1
ATOM 817 C C . LYS A 1 103 ? 8.900 59.953 44.754 1.00 24.46 100 LYS A C 1
ATOM 818 O O . LYS A 1 103 ? 9.752 59.888 43.870 1.00 24.30 100 LYS A O 1
ATOM 824 N N . TYR A 1 104 ? 7.913 60.844 44.750 1.00 24.34 101 TYR A N 1
ATOM 825 C CA . TYR A 1 104 ? 7.705 61.756 43.629 1.00 24.07 101 TYR A CA 1
ATOM 826 C C . TYR A 1 104 ? 8.602 62.993 43.655 1.00 24.90 101 TYR A C 1
ATOM 827 O O . TYR A 1 104 ? 8.577 63.793 42.724 1.00 24.53 101 TYR A O 1
ATOM 836 N N . ARG A 1 105 ? 9.401 63.149 44.708 1.00 26.09 102 ARG A N 1
ATOM 837 C CA . ARG A 1 105 ? 10.359 64.252 44.763 1.00 27.23 102 ARG A CA 1
ATOM 838 C C . ARG A 1 105 ? 11.800 63.795 44.545 1.00 27.61 102 ARG A C 1
ATOM 839 O O . ARG A 1 105 ? 12.723 64.606 44.585 1.00 28.59 102 ARG A O 1
ATOM 847 N N . THR A 1 106 ? 11.986 62.500 44.300 1.00 27.22 103 THR A N 1
ATOM 848 C CA . THR A 1 106 ? 13.306 61.961 43.964 1.00 27.72 103 THR A CA 1
ATOM 849 C C . THR A 1 106 ? 13.760 62.455 42.591 1.00 27.55 103 THR A C 1
ATOM 850 O O . THR A 1 106 ? 12.935 62.782 41.734 1.00 26.85 103 THR A O 1
ATOM 854 N N . LYS A 1 107 ? 15.074 62.501 42.389 1.00 28.41 104 LYS A N 1
ATOM 855 C CA . LYS A 1 107 ? 15.647 62.818 41.083 1.00 28.49 104 LYS A CA 1
ATOM 856 C C . LYS A 1 107 ? 15.214 61.800 40.030 1.00 27.57 104 LYS A C 1
ATOM 857 O O . LYS A 1 107 ? 14.999 62.158 38.876 1.00 27.21 104 LYS A O 1
ATOM 863 N N . ALA A 1 108 ? 15.086 60.539 40.441 1.00 27.42 105 ALA A N 1
ATOM 864 C CA . ALA A 1 108 ? 14.615 59.463 39.570 1.00 26.93 105 ALA A CA 1
ATOM 865 C C . ALA A 1 108 ? 13.211 59.730 39.005 1.00 26.10 105 ALA A C 1
ATOM 866 O O . ALA A 1 108 ? 12.990 59.593 37.801 1.00 25.85 105 ALA A O 1
ATOM 868 N N . ALA A 1 109 ? 12.278 60.116 39.874 1.00 25.89 106 ALA A N 1
ATOM 869 C CA . ALA A 1 109 ? 10.912 60.436 39.457 1.00 25.29 106 ALA A CA 1
ATOM 870 C C . ALA A 1 109 ? 10.865 61.703 38.607 1.00 25.37 106 ALA A C 1
ATOM 871 O O . ALA A 1 109 ? 10.123 61.772 37.626 1.00 24.84 106 ALA A O 1
ATOM 873 N N . ASP A 1 110 ? 11.660 62.698 38.993 1.00 26.40 107 ASP A N 1
ATOM 874 C CA . ASP A 1 110 ? 11.788 63.936 38.232 1.00 27.07 107 ASP A CA 1
ATOM 875 C C . ASP A 1 110 ? 12.370 63.661 36.846 1.00 27.27 107 ASP A C 1
ATOM 876 O O . ASP A 1 110 ? 11.930 64.242 35.849 1.00 27.19 107 ASP A O 1
ATOM 881 N N . HIS A 1 111 ? 13.348 62.760 36.798 1.00 27.64 108 HIS A N 1
ATOM 882 C CA . HIS A 1 111 ? 13.977 62.361 35.549 1.00 27.94 108 HIS A CA 1
ATOM 883 C C . HIS A 1 111 ? 13.010 61.596 34.646 1.00 26.88 108 HIS A C 1
ATOM 884 O O . HIS A 1 111 ? 13.045 61.757 33.423 1.00 26.72 108 HIS A O 1
ATOM 891 N N . TYR A 1 112 ? 12.152 60.769 35.244 1.00 26.16 109 TYR A N 1
ATOM 892 C CA . TYR A 1 112 ? 11.131 60.065 34.471 1.00 25.35 109 TYR A CA 1
ATOM 893 C C . TYR A 1 112 ? 10.120 61.026 33.838 1.00 24.75 109 TYR A C 1
ATOM 894 O O . TYR A 1 112 ? 9.681 60.797 32.711 1.00 24.55 109 TYR A O 1
ATOM 903 N N . ARG A 1 113 ? 9.756 62.088 34.558 1.00 24.67 110 ARG A N 1
ATOM 904 C CA . ARG A 1 113 ? 8.881 63.131 34.011 1.00 24.62 110 ARG A CA 1
ATOM 905 C C . ARG A 1 113 ? 9.482 63.764 32.766 1.00 25.02 110 ARG A C 1
ATOM 906 O O . ARG A 1 113 ? 8.777 64.018 31.794 1.00 24.81 110 ARG A O 1
ATOM 914 N N . LYS A 1 114 ? 10.788 64.025 32.817 1.00 25.79 111 LYS A N 1
ATOM 915 C CA . LYS A 1 114 ? 11.502 64.644 31.712 1.00 26.64 111 LYS A CA 1
ATOM 916 C C . LYS A 1 114 ? 11.573 63.709 30.508 1.00 26.44 111 LYS A C 1
ATOM 917 O O . LYS A 1 114 ? 11.439 64.154 29.367 1.00 26.70 111 LYS A O 1
ATOM 923 N N . ILE A 1 115 ? 11.780 62.419 30.774 1.00 26.20 112 ILE A N 1
ATOM 924 C CA . ILE A 1 115 ? 11.813 61.397 29.728 1.00 26.19 112 ILE A CA 1
ATOM 925 C C . ILE A 1 115 ? 10.463 61.314 29.013 1.00 25.84 112 ILE A C 1
ATOM 926 O O . ILE A 1 115 ? 10.404 61.442 27.788 1.00 25.93 112 ILE A O 1
ATOM 931 N N . LEU A 1 116 ? 9.391 61.131 29.786 1.00 25.28 113 LEU A N 1
ATOM 932 C CA . LEU A 1 116 ? 8.038 61.058 29.242 1.00 25.22 113 LEU A CA 1
ATOM 933 C C . LEU A 1 116 ? 7.673 62.299 28.422 1.00 25.66 113 LEU A C 1
ATOM 934 O O . LEU A 1 116 ? 7.101 62.179 27.334 1.00 25.57 113 LEU A O 1
ATOM 939 N N . ARG A 1 117 ? 8.018 63.477 28.944 1.00 26.10 114 ARG A N 1
ATOM 940 C CA . ARG A 1 117 ? 7.797 64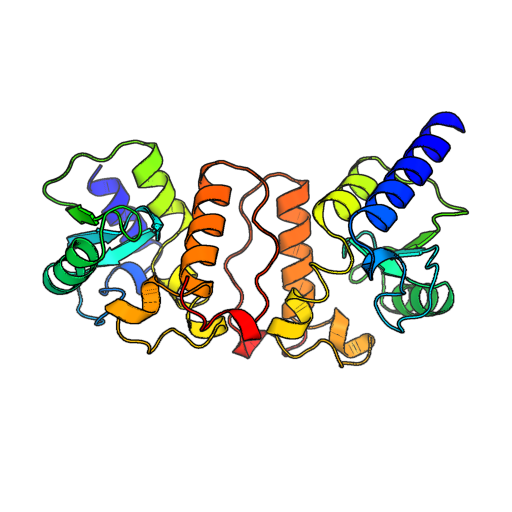.742 28.245 1.00 27.08 114 ARG A CA 1
ATOM 941 C C . ARG A 1 117 ? 8.512 64.765 26.890 1.00 27.40 114 ARG A C 1
ATOM 942 O O . ARG A 1 117 ? 7.929 65.178 25.886 1.00 27.65 114 ARG A O 1
ATOM 950 N N . SER A 1 118 ? 9.764 64.309 26.865 1.00 27.48 115 SER A N 1
ATOM 951 C CA . SER A 1 118 ? 10.543 64.277 25.626 1.00 28.08 115 SER A CA 1
ATOM 952 C C . SER A 1 118 ? 9.963 63.306 24.587 1.00 27.77 115 SER A C 1
ATOM 953 O O . SER A 1 118 ? 10.025 63.576 23.388 1.00 28.30 115 SER A O 1
ATOM 956 N N . ILE A 1 119 ? 9.399 62.189 25.048 1.00 27.11 116 ILE A N 1
ATOM 957 C CA . ILE A 1 119 ? 8.756 61.223 24.148 1.00 27.17 116 ILE A CA 1
ATOM 958 C C . ILE A 1 119 ? 7.493 61.833 23.526 1.00 27.41 116 ILE A C 1
ATOM 959 O O . ILE A 1 119 ? 7.267 61.705 22.319 1.00 27.90 116 ILE A O 1
ATOM 964 N N . VAL A 1 120 ? 6.695 62.503 24.360 1.00 27.18 117 VAL A N 1
ATOM 965 C CA . VAL A 1 120 ? 5.503 63.235 23.926 1.00 27.56 117 VAL A CA 1
ATOM 966 C C . VAL A 1 120 ? 5.830 64.330 22.896 1.00 28.67 117 VAL A C 1
ATOM 967 O O . VAL A 1 120 ? 5.107 64.500 21.917 1.00 29.06 117 VAL A O 1
ATOM 971 N N . HIS A 1 121 ? 6.927 65.050 23.108 1.00 29.51 118 HIS A N 1
ATOM 972 C CA . HIS A 1 121 ? 7.312 66.150 22.214 1.00 30.92 118 HIS A CA 1
ATOM 973 C C . HIS A 1 121 ? 8.223 65.722 21.061 1.00 31.72 118 HIS A C 1
ATOM 974 O O . HIS A 1 121 ? 8.629 66.552 20.242 1.00 32.76 118 HIS A O 1
ATOM 981 N N . ASN A 1 122 ? 8.523 64.423 21.002 1.00 31.45 119 ASN A N 1
ATOM 982 C CA . ASN A 1 122 ? 9.350 63.834 19.944 1.00 32.24 119 ASN A CA 1
ATOM 983 C C . ASN A 1 122 ? 10.730 64.494 19.815 1.00 32.92 119 ASN A C 1
ATOM 984 O O . ASN A 1 122 ? 11.211 64.760 18.711 1.00 33.99 119 ASN A O 1
ATOM 989 N N . VAL A 1 123 ? 11.354 64.760 20.960 1.00 32.40 120 VAL A N 1
ATOM 990 C CA . VAL A 1 123 ? 12.712 65.301 21.008 1.00 33.14 120 VAL A CA 1
ATOM 991 C C . VAL A 1 123 ? 13.644 64.334 21.747 1.00 32.87 120 VAL A C 1
ATOM 992 O O . VAL A 1 123 ? 13.180 63.352 22.335 1.00 32.05 120 VAL A O 1
ATOM 996 N N . ASP A 1 124 ? 14.946 64.611 21.706 1.00 33.65 121 ASP A N 1
ATOM 997 C CA . ASP A 1 124 ? 15.948 63.805 22.403 1.00 33.59 121 ASP A CA 1
ATOM 998 C C . ASP A 1 124 ? 15.658 63.740 23.901 1.00 32.67 121 ASP A C 1
ATOM 999 O O . ASP A 1 124 ? 15.248 64.741 24.493 1.00 32.70 121 ASP A O 1
ATOM 1004 N N . PRO A 1 125 ? 15.867 62.562 24.521 1.00 32.12 122 PRO A N 1
ATOM 1005 C CA . PRO A 1 125 ? 15.687 62.433 25.963 1.00 31.25 122 PRO A CA 1
ATOM 1006 C C . PRO A 1 125 ? 16.866 63.038 26.732 1.00 31.99 122 PRO A C 1
ATOM 1007 O O . PRO A 1 125 ? 17.938 63.233 26.151 1.00 33.07 122 PRO A O 1
ATOM 1011 N N . PRO A 1 126 ? 16.674 63.334 28.032 1.00 31.62 123 PRO A N 1
ATOM 1012 C CA . PRO A 1 126 ? 17.803 63.781 28.851 1.00 32.56 123 PRO A CA 1
ATOM 1013 C C . PRO A 1 126 ? 18.842 62.669 28.993 1.00 33.15 123 PRO A C 1
ATOM 1014 O O . PRO A 1 126 ? 18.518 61.493 28.794 1.00 32.65 123 PRO A O 1
ATOM 1018 N N . ALA A 1 127 ? 20.077 63.042 29.321 1.00 34.34 124 ALA A N 1
ATOM 1019 C CA . ALA A 1 127 ? 21.127 62.069 29.615 1.00 35.18 124 ALA A CA 1
ATOM 1020 C C . ALA A 1 127 ? 20.664 61.116 30.717 1.00 34.34 124 ALA A C 1
ATOM 1021 O O . ALA A 1 127 ? 19.985 61.542 31.655 1.00 33.78 124 ALA A O 1
ATOM 1023 N N . PRO A 1 128 ? 21.006 59.819 30.600 1.00 34.54 125 PRO A N 1
ATOM 1024 C CA . PRO A 1 128 ? 20.626 58.858 31.637 1.00 33.94 125 PRO A CA 1
ATOM 1025 C C . PRO A 1 128 ? 21.107 59.299 33.014 1.00 34.35 125 PRO A C 1
ATOM 1026 O O . PRO A 1 128 ? 22.225 59.800 33.153 1.00 35.47 125 PRO A O 1
ATOM 1030 N N . LEU A 1 129 ? 20.248 59.134 34.013 1.00 33.64 126 LEU A N 1
ATOM 1031 C CA . LEU A 1 129 ? 20.563 59.543 35.373 1.00 34.11 126 LEU A CA 1
ATOM 1032 C C . LEU A 1 129 ? 21.353 58.448 36.080 1.00 35.04 126 LEU A C 1
ATOM 1033 O O . LEU A 1 129 ? 20.922 57.295 36.097 1.00 34.62 126 LEU A O 1
ATOM 1038 N N . PRO A 1 130 ? 22.517 58.806 36.658 1.00 36.48 127 PRO A N 1
ATOM 1039 C CA . PRO A 1 130 ? 23.293 57.843 37.432 1.00 37.74 127 PRO A CA 1
ATOM 1040 C C . PRO A 1 130 ? 22.481 57.282 38.594 1.00 37.53 127 PRO A C 1
ATOM 1041 O O . PRO A 1 130 ? 21.742 58.020 39.257 1.00 36.84 127 PRO A O 1
ATOM 1045 N N . LEU A 1 131 ? 22.620 55.980 38.818 1.00 38.33 128 LEU A N 1
ATOM 1046 C CA . LEU A 1 131 ? 21.885 55.264 39.856 1.00 38.49 128 LEU A CA 1
ATOM 1047 C C . LEU A 1 131 ? 22.052 55.863 41.257 1.00 39.35 128 LEU A C 1
ATOM 1048 O O . LEU A 1 131 ? 21.091 55.898 42.029 1.00 38.74 128 LEU A O 1
ATOM 1053 N N . ASP A 1 132 ? 23.258 56.340 41.577 1.00 41.07 129 ASP A N 1
ATOM 1054 C CA . ASP A 1 132 ? 23.535 56.891 42.912 1.00 42.42 129 ASP A CA 1
ATOM 1055 C C . ASP A 1 132 ? 22.931 58.273 43.179 1.00 41.84 129 ASP A C 1
ATOM 1056 O O . ASP A 1 132 ? 22.899 58.722 44.320 1.00 42.44 129 ASP A O 1
ATOM 1061 N N . GLU A 1 133 ? 22.451 58.938 42.130 1.00 41.16 130 GLU A N 1
ATOM 1062 C CA . GLU A 1 133 ? 21.771 60.230 42.271 1.00 40.87 130 GLU A CA 1
ATOM 1063 C C . GLU A 1 133 ? 20.250 60.081 42.383 1.00 39.45 130 GLU A C 1
ATOM 1064 O O . GLU A 1 133 ? 19.559 61.015 42.793 1.00 39.14 130 GLU A O 1
ATOM 1070 N N . GLY A 1 134 ? 19.742 58.903 42.026 1.00 38.93 131 GLY A N 1
ATOM 1071 C CA . GLY A 1 134 ? 18.304 58.655 41.927 1.00 37.89 131 GLY A CA 1
ATOM 1072 C C . GLY A 1 134 ? 17.487 58.840 43.194 1.00 37.98 131 GLY A C 1
ATOM 1073 O O . GLY A 1 134 ? 16.351 59.321 43.139 1.00 37.03 131 GLY A O 1
ATOM 1074 N N . LYS A 1 135 ? 18.061 58.458 44.332 1.00 39.21 132 LYS A N 1
ATOM 1075 C CA . LYS A 1 135 ? 17.362 58.522 45.618 1.00 39.69 132 LYS A CA 1
ATOM 1076 C C . LYS A 1 135 ? 17.341 59.919 46.240 1.00 40.11 132 LYS A C 1
ATOM 1077 O O . LYS A 1 135 ? 16.513 60.198 47.107 1.00 39.98 132 LYS A O 1
ATOM 1083 N N . SER A 1 136 ? 18.251 60.786 45.799 1.00 40.87 133 SER A N 1
ATOM 1084 C CA . SER A 1 136 ? 18.298 62.176 46.256 1.00 41.74 133 SER A CA 1
ATOM 1085 C C . SER A 1 136 ? 17.050 62.940 45.827 1.00 40.81 133 SER A C 1
ATOM 1086 O O . SER A 1 136 ? 16.530 62.724 44.730 1.00 39.71 133 SER A O 1
ATOM 1089 N N . LEU A 1 137 ? 16.581 63.835 46.693 1.00 41.41 134 LEU A N 1
ATOM 1090 C CA . LEU A 1 137 ? 15.406 64.646 46.393 1.00 41.09 134 LEU A CA 1
ATOM 1091 C C . LEU A 1 137 ? 15.773 65.943 45.679 1.00 41.94 134 LEU A C 1
ATOM 1092 O O . LEU A 1 137 ? 16.850 66.501 45.902 1.00 43.22 134 LEU A O 1
ATOM 1097 N N . ILE A 1 138 ? 14.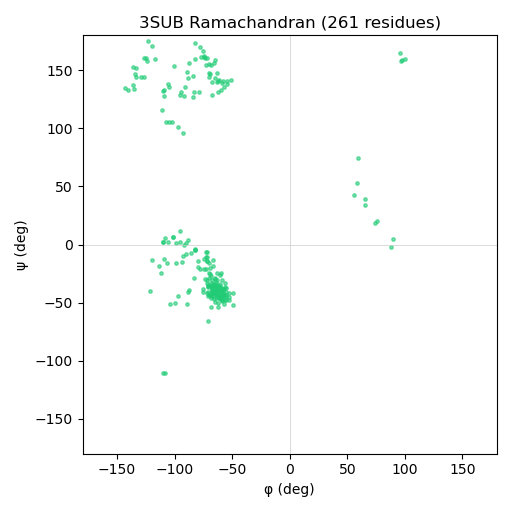867 66.406 44.818 1.00 41.55 135 ILE A N 1
ATOM 1098 C CA . ILE A 1 138 ? 14.995 67.701 44.143 1.00 42.64 135 ILE A CA 1
ATOM 1099 C C . ILE A 1 138 ? 14.755 68.850 45.127 1.00 44.25 135 ILE A C 1
ATOM 1100 O O . ILE A 1 138 ? 14.154 68.651 46.185 1.00 44.42 135 ILE A O 1
ATOM 1105 N N . ASN A 1 139 ? 15.225 70.046 44.773 1.00 45.98 136 ASN A N 1
ATOM 1106 C CA . ASN A 1 139 ? 15.087 71.228 45.635 1.00 47.92 136 ASN A CA 1
ATOM 1107 C C . ASN A 1 139 ? 13.649 71.736 45.791 1.00 47.52 136 ASN A C 1
ATOM 1108 O O . ASN A 1 139 ? 12.770 71.434 44.980 1.00 46.30 136 ASN A O 1
ATOM 1113 N N . ALA B 1 8 ? 34.601 65.411 8.232 1.00 93.10 5 ALA B N 1
ATOM 1114 C CA . ALA B 1 8 ? 34.082 64.189 8.917 1.00 87.54 5 ALA B CA 1
ATOM 1115 C C . ALA B 1 8 ? 34.889 63.853 10.172 1.00 85.64 5 ALA B C 1
ATOM 1116 O O . ALA B 1 8 ? 34.320 63.489 11.203 1.00 81.94 5 ALA B O 1
ATOM 1118 N N . VAL B 1 9 ? 36.212 63.975 10.071 1.00 88.47 6 VAL B N 1
ATOM 1119 C CA . VAL B 1 9 ? 37.117 63.754 11.203 1.00 87.56 6 VAL B CA 1
ATOM 1120 C C . VAL B 1 9 ? 36.986 64.900 12.212 1.00 88.71 6 VAL B C 1
ATOM 1121 O O . VAL B 1 9 ? 37.073 64.683 13.423 1.00 86.50 6 VAL B O 1
ATOM 1125 N N . GLU B 1 10 ? 36.765 66.111 11.699 1.00 92.47 7 GLU B N 1
ATOM 1126 C CA . GLU B 1 10 ? 36.587 67.301 12.532 1.00 94.32 7 GLU B CA 1
ATOM 1127 C C . GLU B 1 10 ? 35.320 67.229 13.388 1.00 90.24 7 GLU B C 1
ATOM 1128 O O . GLU B 1 10 ? 35.272 67.802 14.478 1.00 90.43 7 GLU B O 1
ATOM 1130 N N . PHE B 1 11 ? 34.307 66.522 12.888 1.00 86.92 8 PHE B N 1
ATOM 1131 C CA . PHE B 1 11 ? 33.051 66.310 13.616 1.00 83.05 8 PHE B CA 1
ATOM 1132 C C . PHE B 1 11 ? 33.264 65.474 14.882 1.00 79.23 8 PHE B C 1
ATOM 1133 O O . PHE B 1 11 ? 32.671 65.760 15.923 1.00 77.76 8 PHE B O 1
ATOM 1141 N N . ILE B 1 12 ? 34.113 64.450 14.780 1.00 77.92 9 ILE B N 1
ATOM 1142 C CA . ILE B 1 12 ? 34.468 63.598 15.920 1.00 74.86 9 ILE B CA 1
ATOM 1143 C C . ILE B 1 12 ? 35.334 64.348 16.938 1.00 77.13 9 ILE B C 1
ATOM 1144 O O . ILE B 1 12 ? 35.109 64.244 18.147 1.00 75.33 9 ILE B O 1
ATOM 1149 N N . ASN B 1 13 ? 36.310 65.108 16.442 1.00 81.48 10 ASN B N 1
ATOM 1150 C CA . ASN B 1 13 ? 37.184 65.922 17.291 1.00 84.61 10 ASN B CA 1
ATOM 1151 C C . ASN B 1 13 ? 36.415 66.972 18.093 1.00 85.34 10 ASN B C 1
ATOM 1152 O O . ASN B 1 13 ? 36.785 67.296 19.224 1.00 86.11 10 ASN B O 1
ATOM 1157 N N . ARG B 1 14 ? 35.346 67.492 17.492 1.00 85.33 11 ARG B N 1
ATOM 1158 C CA . ARG B 1 14 ? 34.437 68.430 18.146 1.00 85.91 11 ARG B CA 1
ATOM 1159 C C . ARG B 1 14 ? 33.673 67.743 19.281 1.00 81.26 11 ARG B C 1
ATOM 1160 O O . ARG B 1 14 ? 33.497 68.323 20.356 1.00 82.01 11 ARG B O 1
ATOM 1168 N N . LEU B 1 15 ? 33.228 66.511 19.033 1.00 76.81 12 LEU B N 1
ATOM 1169 C CA . LEU B 1 15 ? 32.491 65.719 20.025 1.00 72.46 12 LEU B CA 1
ATOM 1170 C C . LEU B 1 15 ? 33.368 65.295 21.201 1.00 71.78 12 LEU B C 1
ATOM 1171 O O . LEU B 1 15 ? 32.869 65.083 22.308 1.00 69.92 12 LEU B O 1
ATOM 1176 N N . LYS B 1 16 ? 34.670 65.172 20.951 1.00 73.55 13 LYS B N 1
ATOM 1177 C CA . LYS B 1 16 ? 35.643 64.876 21.998 1.00 73.75 13 LYS B CA 1
ATOM 1178 C C . LYS B 1 16 ? 35.851 66.084 22.913 1.00 77.00 13 LYS B C 1
ATOM 1179 O O . LYS B 1 16 ? 36.098 65.924 24.109 1.00 76.80 13 LYS B O 1
ATOM 1185 N N . LYS B 1 17 ? 35.752 67.283 22.340 1.00 80.27 14 LYS B N 1
ATOM 1186 C CA . LYS B 1 17 ? 35.866 68.530 23.097 1.00 83.84 14 LYS B CA 1
ATOM 1187 C C . LYS B 1 17 ? 34.649 68.771 23.994 1.00 81.77 14 LYS B C 1
ATOM 1188 O O . LYS B 1 17 ? 34.793 69.207 25.137 1.00 83.22 14 LYS B O 1
ATOM 1190 N N . GLU B 1 18 ? 33.460 68.480 23.469 1.00 78.58 15 GLU B N 1
ATOM 1191 C CA . GLU B 1 18 ? 32.205 68.644 24.207 1.00 76.55 15 GLU B CA 1
ATOM 1192 C C . GLU B 1 18 ? 32.086 67.650 25.366 1.00 72.89 15 GLU B C 1
ATOM 1193 O O . GLU B 1 18 ? 31.846 68.045 26.511 1.00 73.66 15 GLU B O 1
ATOM 1199 N N . ASP B 1 19 ? 32.249 66.365 25.056 1.00 69.06 16 ASP B N 1
ATOM 1200 C CA . ASP B 1 19 ? 32.223 65.302 26.056 1.00 65.61 16 ASP B CA 1
ATOM 1201 C C . ASP B 1 19 ? 33.642 64.765 26.273 1.00 66.12 16 ASP B C 1
ATOM 1202 O O . ASP B 1 19 ? 34.178 64.040 25.431 1.00 65.28 16 ASP B O 1
ATOM 1207 N N . GLU B 1 20 ? 34.240 65.132 27.407 1.00 67.49 17 GLU B N 1
ATOM 1208 C CA . GLU B 1 20 ? 35.640 64.808 27.713 1.00 68.54 17 GLU B CA 1
ATOM 1209 C C . GLU B 1 20 ? 35.909 63.319 27.966 1.00 64.89 17 GLU B C 1
ATOM 1210 O O . GLU B 1 20 ? 37.053 62.867 27.861 1.00 65.94 17 GLU B O 1
ATOM 1212 N N . SER B 1 21 ? 34.861 62.565 28.295 1.00 60.65 18 SER B N 1
ATOM 1213 C CA . SER B 1 21 ? 34.978 61.122 28.526 1.00 57.18 18 SER B CA 1
ATOM 1214 C C . SER B 1 21 ? 35.219 60.336 27.229 1.00 55.10 18 SER B C 1
ATOM 1215 O O . SER B 1 21 ? 35.595 59.163 27.266 1.00 53.46 18 SER B O 1
ATOM 1218 N N . ASN B 1 22 ? 34.999 60.996 26.092 1.00 55.13 19 ASN B N 1
ATOM 1219 C CA . ASN B 1 22 ? 35.261 60.421 24.772 1.00 53.73 19 ASN B CA 1
ATOM 1220 C C . ASN B 1 22 ? 36.753 60.311 24.443 1.00 55.83 19 ASN B C 1
ATOM 1221 O O . ASN B 1 22 ? 37.129 59.676 23.458 1.00 55.31 19 ASN B O 1
ATOM 1226 N N . ASN B 1 23 ? 37.590 60.932 25.273 1.00 58.21 20 ASN B N 1
ATOM 1227 C CA . ASN B 1 23 ? 39.042 60.949 25.071 1.00 60.83 20 ASN B CA 1
ATOM 1228 C C . ASN B 1 23 ? 39.767 59.764 25.710 1.00 59.49 20 ASN B C 1
ATOM 1229 O O . ASN B 1 23 ? 41.001 59.686 25.686 1.00 61.98 20 ASN B O 1
ATOM 1234 N N . LYS B 1 24 ? 38.986 58.847 26.275 1.00 55.51 21 LYS B N 1
ATOM 1235 C CA . LYS B 1 24 ? 39.494 57.587 26.806 1.00 53.96 21 LYS B CA 1
ATOM 1236 C C . LYS B 1 24 ? 38.719 56.433 26.185 1.00 50.05 21 LYS B C 1
ATOM 1237 O O . LYS B 1 24 ? 37.518 56.554 25.925 1.00 47.82 21 LYS B O 1
ATOM 1243 N N . CYS B 1 25 ? 39.407 55.321 25.938 1.00 49.26 22 CYS B N 1
ATOM 1244 C CA . CYS B 1 25 ? 38.754 54.122 25.421 1.00 45.97 22 CYS B CA 1
ATOM 1245 C C . CYS B 1 25 ? 37.674 53.654 26.392 1.00 43.16 22 CYS B C 1
ATOM 1246 O O . CYS B 1 25 ? 37.910 53.571 27.601 1.00 43.72 22 CYS B O 1
ATOM 1249 N N . PHE B 1 26 ? 36.493 53.359 25.854 1.00 40.22 23 PHE B N 1
ATOM 1250 C CA . PHE B 1 26 ? 35.342 52.959 26.664 1.00 37.78 23 PHE B CA 1
ATOM 1251 C C . PHE B 1 26 ? 35.602 51.699 27.497 1.00 37.34 23 PHE B C 1
ATOM 1252 O O . PHE B 1 26 ? 35.161 51.613 28.646 1.00 37.12 23 PHE B O 1
ATOM 1260 N N . ASP B 1 27 ? 36.318 50.736 26.919 1.00 37.43 24 ASP B N 1
ATOM 1261 C CA . ASP B 1 27 ? 36.513 49.430 27.553 1.00 37.16 24 ASP B CA 1
ATOM 1262 C C . ASP B 1 27 ? 37.719 49.329 28.492 1.00 39.25 24 ASP B C 1
ATOM 1263 O O . ASP B 1 27 ? 37.613 48.727 29.558 1.00 39.45 24 ASP B O 1
ATOM 1268 N N . CYS B 1 28 ? 38.852 49.916 28.110 1.00 41.14 25 CYS B N 1
ATOM 1269 C CA . CYS B 1 28 ? 40.085 49.769 28.897 1.00 43.65 25 CYS B CA 1
ATOM 1270 C C . CYS B 1 28 ? 40.588 51.055 29.563 1.00 45.83 25 CYS B C 1
ATOM 1271 O O . CYS B 1 28 ? 41.397 50.998 30.492 1.00 47.99 25 CYS B O 1
ATOM 1274 N N . GLY B 1 29 ? 40.122 52.204 29.078 1.00 45.61 26 GLY B N 1
ATOM 1275 C CA . GLY B 1 29 ? 40.427 53.493 29.698 1.00 47.82 26 GLY B CA 1
ATOM 1276 C C . GLY B 1 29 ? 41.673 54.209 29.202 1.00 51.14 26 GLY B C 1
ATOM 1277 O O . GLY B 1 29 ? 42.034 55.261 29.737 1.00 53.65 26 GLY B O 1
ATOM 1278 N N . ILE B 1 30 ? 42.332 53.650 28.186 1.00 51.41 27 ILE B N 1
ATOM 1279 C CA . ILE B 1 30 ? 43.535 54.264 27.614 1.00 54.72 27 ILE B CA 1
ATOM 1280 C C . ILE B 1 30 ? 43.182 55.541 26.838 1.00 55.41 27 ILE B C 1
ATOM 1281 O O . ILE B 1 30 ? 42.130 55.620 26.205 1.00 52.83 27 ILE B O 1
ATOM 1286 N N . SER B 1 31 ? 44.062 56.536 26.904 1.00 59.28 28 SER B N 1
ATOM 1287 C CA . SER B 1 31 ? 43.810 57.841 26.290 1.00 60.86 28 SER B CA 1
ATOM 1288 C C . SER B 1 31 ? 43.897 57.815 24.761 1.00 60.94 28 SER B C 1
ATOM 1289 O O . SER B 1 31 ? 44.573 56.959 24.183 1.00 61.13 28 SER B O 1
ATOM 1292 N N . ASN B 1 32 ? 43.200 58.759 24.127 1.00 61.07 29 ASN B N 1
ATOM 1293 C CA . ASN B 1 32 ? 43.184 58.928 22.665 1.00 61.72 29 ASN B CA 1
ATOM 1294 C C . ASN B 1 32 ? 42.688 57.707 21.874 1.00 58.36 29 ASN B C 1
ATOM 1295 O O . ASN B 1 32 ? 43.490 56.995 21.263 1.00 59.43 29 ASN B O 1
ATOM 1300 N N . PRO B 1 33 ? 41.363 57.464 21.884 1.00 54.70 30 PRO B N 1
ATOM 1301 C CA . PRO B 1 33 ? 40.794 56.368 21.101 1.00 51.87 30 PRO B CA 1
ATOM 1302 C C . PRO B 1 33 ? 40.567 56.768 19.642 1.00 52.72 30 PRO B C 1
ATOM 1303 O O . PRO B 1 33 ? 39.998 57.827 19.369 1.00 53.45 30 PRO B O 1
ATOM 1307 N N . ASP B 1 34 ? 41.016 55.920 18.720 1.00 52.94 31 ASP B N 1
ATOM 1308 C CA . ASP B 1 34 ? 40.956 56.219 17.288 1.00 54.37 31 ASP B CA 1
ATOM 1309 C C . ASP B 1 34 ? 39.910 55.391 16.545 1.00 51.51 31 ASP B C 1
ATOM 1310 O O . ASP B 1 34 ? 39.812 55.459 15.315 1.00 52.60 31 ASP B O 1
ATOM 1315 N N . TRP B 1 35 ? 39.131 54.617 17.298 1.00 48.10 32 TRP B N 1
ATOM 1316 C CA . TRP B 1 35 ? 38.103 53.750 16.729 1.00 45.58 32 TRP B CA 1
ATOM 1317 C C . TRP B 1 35 ? 36.747 54.003 17.379 1.00 43.00 32 TRP B C 1
ATOM 1318 O O . TRP B 1 35 ? 36.660 54.568 18.473 1.00 42.63 32 TRP B O 1
ATOM 1329 N N . VAL B 1 36 ? 35.689 53.584 16.693 1.00 41.49 33 VAL B N 1
ATOM 1330 C CA . VAL B 1 36 ? 34.325 53.800 17.158 1.00 39.22 33 VAL B CA 1
ATOM 1331 C C . VAL B 1 36 ? 33.477 52.539 16.977 1.00 37.06 33 VAL B C 1
ATOM 1332 O O . VAL B 1 36 ? 33.575 51.854 15.957 1.00 37.61 33 VAL B O 1
ATOM 1336 N N . SER B 1 37 ? 32.668 52.231 17.987 1.00 34.91 34 SER B N 1
ATOM 1337 C CA . SER B 1 37 ? 31.557 51.307 17.827 1.00 33.21 34 SER B CA 1
ATOM 1338 C C . SER B 1 37 ? 30.320 52.159 17.585 1.00 32.75 34 SER B C 1
ATOM 1339 O O . SER B 1 37 ? 29.749 52.729 18.524 1.00 32.02 34 SER B O 1
ATOM 1342 N N . VAL B 1 38 ? 29.927 52.250 16.316 1.00 33.57 35 VAL B N 1
ATOM 1343 C CA . VAL B 1 38 ? 28.873 53.162 15.863 1.00 33.73 35 VAL B CA 1
ATOM 1344 C C . VAL B 1 38 ? 27.536 52.940 16.578 1.00 31.97 35 VAL B C 1
ATOM 1345 O O . VAL B 1 38 ? 26.954 53.888 17.112 1.00 31.83 35 VAL B O 1
ATOM 1349 N N . ASN B 1 39 ? 27.074 51.690 16.608 1.00 30.88 36 ASN B N 1
ATOM 1350 C CA . ASN B 1 39 ? 25.757 51.365 17.165 1.00 29.64 36 ASN B CA 1
ATOM 1351 C C . ASN B 1 39 ? 25.658 51.475 18.692 1.00 28.37 36 ASN B C 1
ATOM 1352 O O . ASN B 1 39 ? 24.569 51.347 19.256 1.00 27.72 36 ASN B O 1
ATOM 1357 N N . HIS B 1 40 ? 26.794 51.713 19.347 1.00 28.32 37 HIS B N 1
ATOM 1358 C CA . HIS B 1 40 ? 26.828 52.040 20.775 1.00 27.54 37 HIS B CA 1
ATOM 1359 C C . HIS B 1 40 ? 27.149 53.520 20.987 1.00 28.43 37 HIS B C 1
ATOM 1360 O O . HIS B 1 40 ? 26.939 54.064 22.076 1.00 28.16 37 HIS B O 1
ATOM 1367 N N . GLY B 1 41 ? 27.661 54.161 19.937 1.00 29.69 38 GLY B N 1
ATOM 1368 C CA . GLY B 1 41 ? 28.079 55.560 20.003 1.00 31.17 38 GLY B CA 1
ATOM 1369 C C . GLY B 1 41 ? 29.251 55.763 20.945 1.00 31.76 38 GLY B C 1
ATOM 1370 O O . GLY B 1 41 ? 29.349 56.798 21.605 1.00 32.78 38 GLY B O 1
ATOM 1371 N N . ILE B 1 42 ? 30.137 54.768 21.006 1.00 31.30 39 ILE B N 1
ATOM 1372 C CA . ILE B 1 42 ? 31.271 54.790 21.931 1.00 31.92 39 ILE B CA 1
ATOM 1373 C C . ILE B 1 42 ? 32.614 54.807 21.210 1.00 33.85 39 ILE B C 1
ATOM 1374 O O . ILE B 1 42 ? 32.711 54.426 20.040 1.00 34.11 39 ILE B O 1
ATOM 1379 N N . PHE B 1 43 ? 33.640 55.250 21.931 1.00 35.36 40 PHE B N 1
ATOM 1380 C CA . PHE B 1 43 ? 34.989 55.354 21.398 1.00 37.69 40 PHE B CA 1
ATOM 1381 C C . PHE B 1 43 ? 35.881 54.248 21.945 1.00 37.71 40 PHE B C 1
ATOM 1382 O O . PHE B 1 43 ? 35.830 53.927 23.137 1.00 36.92 40 PHE B O 1
ATOM 1390 N N . LEU B 1 44 ? 36.694 53.671 21.062 1.00 38.92 41 LEU B N 1
ATOM 1391 C CA . LEU B 1 44 ? 37.547 52.532 21.405 1.00 39.24 41 LEU B CA 1
ATOM 1392 C C . LEU B 1 44 ? 38.960 52.683 20.852 1.00 42.28 41 LEU B C 1
ATOM 1393 O O . LEU B 1 44 ? 39.173 53.359 19.845 1.00 43.85 41 LEU B O 1
ATOM 1398 N N . CYS B 1 45 ? 39.923 52.053 21.521 1.00 43.58 42 CYS B N 1
ATOM 1399 C CA . CYS B 1 45 ? 41.291 51.970 21.012 1.00 46.85 42 CYS B CA 1
ATOM 1400 C C . CYS B 1 45 ? 41.389 50.825 20.004 1.00 46.71 42 CYS B C 1
ATOM 1401 O O . CYS B 1 45 ? 40.436 50.058 19.836 1.00 44.38 42 CYS B O 1
ATOM 1404 N N . ILE B 1 46 ? 42.541 50.707 19.345 1.00 49.76 43 ILE B N 1
ATOM 1405 C CA . ILE B 1 46 ? 42.752 49.678 18.321 1.00 50.42 43 ILE B CA 1
ATOM 1406 C C . ILE B 1 46 ? 42.627 48.247 18.866 1.00 49.08 43 ILE B C 1
ATOM 1407 O O . ILE B 1 46 ? 42.090 47.370 18.189 1.00 48.27 43 ILE B O 1
ATOM 1412 N N . ASN B 1 47 ? 43.099 48.028 20.091 1.00 49.40 44 ASN B N 1
ATOM 1413 C CA . ASN B 1 47 ? 43.082 46.701 20.705 1.00 48.74 44 ASN B CA 1
ATOM 1414 C C . ASN B 1 47 ? 41.689 46.242 21.117 1.00 45.59 44 ASN B C 1
ATOM 1415 O O . ASN B 1 47 ? 41.332 45.082 20.913 1.00 44.99 44 ASN B O 1
ATOM 1420 N N . CYS B 1 48 ? 40.912 47.157 21.695 1.00 44.00 45 CYS B N 1
ATOM 1421 C CA . CYS B 1 48 ? 39.545 46.862 22.118 1.00 41.15 45 CYS B CA 1
ATOM 1422 C C . CYS B 1 48 ? 38.589 46.744 20.930 1.00 40.11 45 CYS B C 1
ATOM 1423 O O . CYS B 1 48 ? 37.609 46.000 20.994 1.00 38.65 45 CYS B O 1
ATOM 1426 N N . SER B 1 49 ? 38.881 47.468 19.850 1.00 41.23 46 SER B N 1
ATOM 1427 C CA . SER B 1 49 ? 38.099 47.366 18.614 1.00 40.75 46 SER B CA 1
ATOM 1428 C C . SER B 1 49 ? 38.228 45.977 17.979 1.00 41.22 46 SER B C 1
ATOM 1429 O O . SER B 1 49 ? 37.314 45.519 17.290 1.00 40.48 46 SER B O 1
ATOM 1432 N N . GLY B 1 50 ? 39.366 45.323 18.217 1.00 42.75 47 GLY B N 1
ATOM 1433 C CA . GLY B 1 50 ? 39.593 43.946 17.778 1.00 43.49 47 GLY B CA 1
ATOM 1434 C C . GLY B 1 50 ? 38.642 42.967 18.445 1.00 41.80 47 GLY B C 1
ATOM 1435 O O . GLY B 1 50 ? 38.153 42.034 17.806 1.00 41.99 47 GLY B O 1
ATOM 1436 N N . VAL B 1 51 ? 38.381 43.186 19.732 1.00 40.53 48 VAL B N 1
ATOM 1437 C CA . VAL B 1 51 ? 37.400 42.398 20.481 1.00 39.23 48 VAL B CA 1
ATOM 1438 C C . VAL B 1 51 ? 35.996 42.604 19.900 1.00 37.73 48 VAL B C 1
ATOM 1439 O O . VAL B 1 51 ? 35.244 41.642 19.717 1.00 37.63 48 VAL B O 1
ATOM 1443 N N . HIS B 1 52 ? 35.663 43.858 19.598 1.00 36.91 49 HIS B N 1
ATOM 1444 C CA . HIS B 1 52 ? 34.366 44.208 19.019 1.00 35.73 49 HIS B CA 1
ATOM 1445 C C . HIS B 1 52 ? 34.149 43.591 17.638 1.00 36.96 49 HIS B C 1
ATOM 1446 O O . HIS B 1 52 ? 33.035 43.182 17.308 1.00 36.37 49 HIS B O 1
ATOM 1453 N N . ARG B 1 53 ? 35.215 43.520 16.841 1.00 39.07 50 ARG B N 1
ATOM 1454 C CA . ARG B 1 53 ? 35.150 42.883 15.525 1.00 40.92 50 ARG B CA 1
ATOM 1455 C C . ARG B 1 53 ? 34.898 41.377 15.623 1.00 41.41 50 ARG B C 1
ATOM 1456 O O . ARG B 1 53 ? 34.195 40.810 14.786 1.00 41.96 50 ARG B O 1
ATOM 1464 N N . SER B 1 54 ? 35.461 40.740 16.650 1.00 41.47 51 SER B N 1
ATOM 1465 C CA . SER B 1 54 ? 35.239 39.311 16.880 1.00 42.57 51 SER B CA 1
ATOM 1466 C C . SER B 1 54 ? 33.809 39.004 17.344 1.00 41.29 51 SER B C 1
ATOM 1467 O O . SER B 1 54 ? 33.315 37.890 17.146 1.00 42.39 51 SER B O 1
ATOM 1470 N N . LEU B 1 55 ? 33.153 39.997 17.948 1.00 39.31 52 LEU B N 1
ATOM 1471 C CA . LEU B 1 55 ? 31.759 39.872 18.386 1.00 38.31 52 LEU B CA 1
ATOM 1472 C C . LEU B 1 55 ? 30.768 39.814 17.219 1.00 38.72 52 LEU B C 1
ATOM 1473 O O . LEU B 1 55 ? 29.702 39.209 17.338 1.00 38.84 52 LEU B O 1
ATOM 1478 N N . GLY B 1 56 ? 31.122 40.444 16.099 1.00 39.35 53 GLY B N 1
ATOM 1479 C CA . GLY B 1 56 ? 30.287 40.414 14.898 1.00 40.39 53 GLY B CA 1
ATOM 1480 C C . GLY B 1 56 ? 29.446 41.658 14.679 1.00 39.29 53 GLY B C 1
ATOM 1481 O O . GLY B 1 56 ? 29.183 42.418 15.614 1.00 37.43 53 GLY B O 1
ATOM 1482 N N . VAL B 1 57 ? 29.016 41.845 13.432 1.00 40.71 54 VAL B N 1
ATOM 1483 C CA . VAL B 1 57 ? 28.260 43.027 12.992 1.00 40.35 54 VAL B CA 1
ATOM 1484 C C . VAL B 1 57 ? 26.889 43.180 13.673 1.00 39.11 54 VAL B C 1
ATOM 1485 O O . VAL B 1 57 ? 26.418 44.301 13.875 1.00 38.12 54 VAL B O 1
ATOM 1489 N N . HIS B 1 58 ? 26.264 42.062 14.036 1.00 39.69 55 HIS B N 1
ATOM 1490 C CA . HIS B 1 58 ? 24.973 42.089 14.738 1.00 38.91 55 HIS B CA 1
ATOM 1491 C C . HIS B 1 58 ? 25.099 42.599 16.178 1.00 36.66 55 HIS B C 1
ATOM 1492 O O . HIS B 1 58 ? 24.100 42.960 16.805 1.00 35.74 55 HIS B O 1
ATOM 1499 N N . ILE B 1 59 ? 26.331 42.633 16.688 1.00 35.98 56 ILE B N 1
ATOM 1500 C CA . ILE B 1 59 ? 26.611 43.150 18.030 1.00 34.17 56 ILE B CA 1
ATOM 1501 C C . ILE B 1 59 ? 27.245 44.546 17.982 1.00 33.33 56 ILE B C 1
ATOM 1502 O O . ILE B 1 59 ? 26.777 45.469 18.651 1.00 32.19 56 ILE B O 1
ATOM 1507 N N . SER B 1 60 ? 28.307 44.692 17.192 1.00 34.14 57 SER B N 1
ATOM 1508 C CA . SER B 1 60 ? 29.081 45.930 17.158 1.00 33.89 57 SER B CA 1
ATOM 1509 C C . SER B 1 60 ? 29.523 46.288 15.740 1.00 35.39 57 SER B C 1
ATOM 1510 O O . SER B 1 60 ? 30.024 45.433 15.003 1.00 36.71 57 SER B O 1
ATOM 1513 N N . ILE B 1 61 ? 29.320 47.549 15.362 1.00 35.48 58 ILE B N 1
ATOM 1514 C CA . ILE B 1 61 ? 29.762 48.054 14.060 1.00 37.29 58 ILE B CA 1
ATOM 1515 C C . ILE B 1 61 ? 31.004 48.923 14.264 1.00 38.07 58 ILE B C 1
ATOM 1516 O O . ILE B 1 61 ? 30.919 50.059 14.740 1.00 37.79 58 ILE B O 1
ATOM 1521 N N . VAL B 1 62 ? 32.156 48.369 13.902 1.00 39.42 59 VAL B N 1
ATOM 1522 C CA . VAL B 1 62 ? 33.444 48.992 14.184 1.00 40.56 59 VAL B CA 1
ATOM 1523 C C . VAL B 1 62 ? 33.938 49.819 13.003 1.00 43.02 59 VAL B C 1
ATOM 1524 O O . VAL B 1 62 ? 33.979 49.338 11.869 1.00 44.54 59 VAL B O 1
ATOM 1528 N N . ARG B 1 63 ? 34.306 51.066 13.283 1.00 43.93 60 ARG B N 1
ATOM 1529 C CA . ARG B 1 63 ? 34.849 51.968 12.270 1.00 46.83 60 ARG B CA 1
ATOM 1530 C C . ARG B 1 63 ? 36.090 52.700 12.774 1.00 48.67 60 ARG B C 1
ATOM 1531 O O . ARG B 1 63 ? 36.204 53.008 13.966 1.00 47.38 60 ARG B O 1
ATOM 1539 N N . SER B 1 64 ? 37.013 52.968 11.853 1.00 52.02 61 SER B N 1
ATOM 1540 C CA . SER B 1 64 ? 38.209 53.756 12.134 1.00 54.84 61 SER B CA 1
ATOM 1541 C C . SER B 1 64 ? 37.970 55.219 11.781 1.00 57.12 61 SER B C 1
ATOM 1542 O O . SER B 1 64 ? 37.488 55.532 10.689 1.00 58.52 61 SER B O 1
ATOM 1545 N N . ILE B 1 65 ? 38.314 56.107 12.710 1.00 58.00 62 ILE B N 1
ATOM 1546 C CA . ILE B 1 65 ? 38.150 57.550 12.517 1.00 60.69 62 ILE B CA 1
ATOM 1547 C C . ILE B 1 65 ? 39.090 58.086 11.425 1.00 65.46 62 ILE B C 1
ATOM 1548 O O . ILE B 1 65 ? 38.720 58.984 10.663 1.00 67.79 62 ILE B O 1
ATOM 1553 N N . LYS B 1 66 ? 40.288 57.514 11.340 1.00 67.38 63 LYS B N 1
ATOM 1554 C CA . LYS B 1 66 ? 41.304 57.984 10.396 1.00 72.44 63 LYS B CA 1
ATOM 1555 C C . LYS B 1 66 ? 41.295 57.265 9.040 1.00 73.61 63 LYS B C 1
ATOM 1556 O O . LYS B 1 66 ? 41.968 57.704 8.103 1.00 77.80 63 LYS B O 1
ATOM 1562 N N . MET B 1 67 ? 40.535 56.175 8.933 1.00 70.46 64 MET B N 1
ATOM 1563 C CA . MET B 1 67 ? 40.569 55.333 7.729 1.00 71.72 64 MET B CA 1
ATOM 1564 C C . MET B 1 67 ? 39.231 55.165 7.003 1.00 70.25 64 MET B C 1
ATOM 1565 O O . MET B 1 67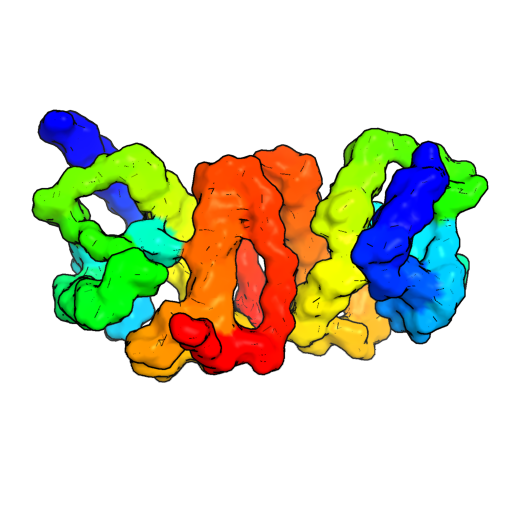 ? 39.196 55.156 5.772 1.00 72.87 64 MET B O 1
ATOM 1570 N N . ASP B 1 68 ? 38.145 55.022 7.758 1.00 66.44 65 ASP B N 1
ATOM 1571 C CA . ASP B 1 68 ? 36.832 54.729 7.174 1.00 64.96 65 ASP B CA 1
ATOM 1572 C C . ASP B 1 68 ? 36.053 55.979 6.772 1.00 66.25 65 ASP B C 1
ATOM 1573 O O . ASP B 1 68 ? 36.291 57.069 7.296 1.00 67.25 65 ASP B O 1
ATOM 1578 N N . ILE B 1 69 ? 35.127 55.804 5.832 1.00 66.57 66 ILE B N 1
ATOM 1579 C CA . ILE B 1 69 ? 34.191 56.858 5.446 1.00 67.63 66 ILE B CA 1
ATOM 1580 C C . ILE B 1 69 ? 32.933 56.739 6.309 1.00 63.73 66 ILE B C 1
ATOM 1581 O O . ILE B 1 69 ? 32.420 55.637 6.526 1.00 61.06 66 ILE B O 1
ATOM 1586 N N . PHE B 1 70 ? 32.450 57.875 6.806 1.00 63.67 67 PHE B N 1
ATOM 1587 C CA . PHE B 1 70 ? 31.272 57.910 7.669 1.00 60.27 67 PHE B CA 1
ATOM 1588 C C . PHE B 1 70 ? 30.066 58.521 6.965 1.00 61.44 67 PHE B C 1
ATOM 1589 O O . PHE B 1 70 ? 30.150 59.622 6.416 1.00 64.55 67 PHE B O 1
ATOM 1597 N N . THR B 1 71 ? 28.946 57.799 6.986 1.00 59.21 68 THR B N 1
ATOM 1598 C CA . THR B 1 71 ? 27.674 58.326 6.488 1.00 60.04 68 THR B CA 1
ATOM 1599 C C . THR B 1 71 ? 27.103 59.321 7.496 1.00 58.96 68 THR B C 1
ATOM 1600 O O . THR B 1 71 ? 27.563 59.388 8.639 1.00 57.02 68 THR B O 1
ATOM 1604 N N . ASP B 1 72 ? 26.102 60.085 7.067 1.00 60.48 69 ASP B N 1
ATOM 1605 C CA . ASP B 1 72 ? 25.468 61.098 7.913 1.00 60.14 69 ASP B CA 1
ATOM 1606 C C . ASP B 1 72 ? 24.785 60.488 9.140 1.00 56.01 69 ASP B C 1
ATOM 1607 O O . ASP B 1 72 ? 24.819 61.068 10.229 1.00 55.01 69 ASP B O 1
ATOM 1612 N N . GLU B 1 73 ? 24.183 59.313 8.957 1.00 53.90 70 GLU B N 1
ATOM 1613 C CA . GLU B 1 73 ? 23.478 58.618 10.031 1.00 50.40 70 GLU B CA 1
ATOM 1614 C C . GLU B 1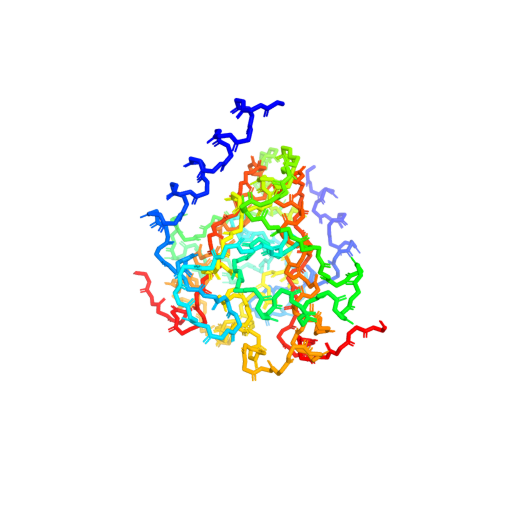 73 ? 24.434 58.051 11.083 1.00 47.58 70 GLU B C 1
ATOM 1615 O O . GLU B 1 73 ? 24.121 58.052 12.274 1.00 45.51 70 GLU B O 1
ATOM 1621 N N . GLN B 1 74 ? 25.593 57.571 10.637 1.00 47.58 71 GLN B N 1
ATOM 1622 C CA . GLN B 1 74 ? 26.607 57.011 11.534 1.00 45.34 71 GLN B CA 1
ATOM 1623 C C . GLN B 1 74 ? 27.191 58.063 12.474 1.00 45.30 71 GLN B C 1
ATOM 1624 O O . GLN B 1 74 ? 27.480 57.776 13.637 1.00 43.25 71 GLN B O 1
ATOM 1630 N N . LEU B 1 75 ? 27.355 59.279 11.961 1.00 47.68 72 LEU B N 1
ATOM 1631 C CA . LEU B 1 75 ? 27.811 60.408 12.768 1.00 48.31 72 LEU B CA 1
ATOM 1632 C C . LEU B 1 75 ? 26.774 60.795 13.822 1.00 46.34 72 LEU B C 1
ATOM 1633 O O . LEU B 1 75 ? 27.130 61.212 14.925 1.00 45.80 72 LEU B O 1
ATOM 1638 N N . LYS B 1 76 ? 25.498 60.643 13.474 1.00 45.38 73 LYS B N 1
ATOM 1639 C CA . LYS B 1 76 ? 24.400 60.950 14.387 1.00 43.84 73 LYS B CA 1
ATOM 1640 C C . LYS B 1 76 ? 24.379 59.993 15.579 1.00 40.38 73 LYS B C 1
ATOM 1641 O O . LYS B 1 76 ? 24.095 60.412 16.701 1.00 39.62 73 LYS B O 1
ATOM 1647 N N . TYR B 1 77 ? 24.692 58.720 15.333 1.00 38.55 74 TYR B N 1
ATOM 1648 C CA . TYR B 1 77 ? 24.802 57.720 16.402 1.00 35.69 74 TYR B CA 1
ATOM 1649 C C . TYR B 1 77 ? 25.831 58.122 17.454 1.00 35.56 74 TYR B C 1
ATOM 1650 O O . TYR B 1 77 ? 25.629 57.893 18.646 1.00 34.16 74 TYR B O 1
ATOM 1659 N N . ILE B 1 78 ? 26.932 58.719 17.005 1.00 37.35 75 ILE B N 1
ATOM 1660 C CA . ILE B 1 78 ? 27.986 59.177 17.906 1.00 37.91 75 ILE B CA 1
ATOM 1661 C C . ILE B 1 78 ? 27.558 60.455 18.627 1.00 38.94 75 ILE B C 1
ATOM 1662 O O . ILE B 1 78 ? 27.798 60.609 19.826 1.00 38.58 75 ILE B O 1
ATOM 1667 N N . ASP B 1 79 ? 26.911 61.354 17.889 1.00 40.55 76 ASP B N 1
ATOM 1668 C CA . ASP B 1 79 ? 26.410 62.618 18.425 1.00 41.99 76 ASP B CA 1
ATOM 1669 C C . ASP B 1 79 ? 25.375 62.412 19.540 1.00 39.93 76 ASP B C 1
ATOM 1670 O O . ASP B 1 79 ? 25.403 63.116 20.553 1.00 40.64 76 ASP B O 1
ATOM 1675 N N . LYS B 1 80 ? 24.476 61.445 19.349 1.00 37.61 77 LYS B N 1
ATOM 1676 C CA . LYS B 1 80 ? 23.401 61.165 20.307 1.00 35.78 77 LYS B CA 1
ATOM 1677 C C . LYS B 1 80 ? 23.847 60.212 21.417 1.00 33.79 77 LYS B C 1
ATOM 1678 O O . LYS B 1 80 ? 23.106 59.972 22.378 1.00 32.50 77 LYS B O 1
ATOM 1684 N N . GLY B 1 81 ? 25.057 59.673 21.274 1.00 33.58 78 GLY B N 1
ATOM 1685 C CA . GLY B 1 81 ? 25.623 58.752 22.250 1.00 31.96 78 GLY B CA 1
ATOM 1686 C C . GLY B 1 81 ? 26.749 59.364 23.065 1.00 33.36 78 GLY B C 1
ATOM 1687 O O . GLY B 1 81 ? 26.522 60.253 23.888 1.00 34.13 78 GLY B O 1
ATOM 1688 N N . GLY B 1 82 ? 27.969 58.889 22.826 1.00 33.71 79 GLY B N 1
ATOM 1689 C CA . GLY B 1 82 ? 29.128 59.284 23.622 1.00 35.10 79 GLY B CA 1
ATOM 1690 C C . GLY B 1 82 ? 29.399 58.259 24.707 1.00 33.71 79 GLY B C 1
ATOM 1691 O O . GLY B 1 82 ? 28.504 57.496 25.089 1.00 31.56 79 GLY B O 1
ATOM 1692 N N . ASN B 1 83 ? 30.637 58.243 25.200 1.00 35.08 80 ASN B N 1
ATOM 1693 C CA . ASN B 1 83 ? 31.061 57.292 26.228 1.00 34.47 80 ASN B CA 1
ATOM 1694 C C . ASN B 1 83 ? 30.277 57.404 27.537 1.00 34.11 80 ASN B C 1
ATOM 1695 O O . ASN B 1 83 ? 29.879 56.391 28.112 1.00 32.72 80 ASN B O 1
ATOM 1700 N N . LYS B 1 84 ? 30.054 58.636 27.990 1.00 35.85 81 LYS B N 1
ATOM 1701 C CA . LYS B 1 84 ? 29.401 58.899 29.275 1.00 36.31 81 LYS B CA 1
ATOM 1702 C C . LYS B 1 84 ? 27.998 58.291 29.381 1.00 34.08 81 LYS B C 1
ATOM 1703 O O . LYS B 1 84 ? 27.689 57.616 30.365 1.00 33.36 81 LYS B O 1
ATOM 1709 N N . LYS B 1 85 ? 27.169 58.524 28.364 1.00 33.31 82 LYS B N 1
ATOM 1710 C CA . LYS B 1 85 ? 25.779 58.055 28.358 1.00 31.74 82 LYS B CA 1
ATOM 1711 C C . LYS B 1 85 ? 25.678 56.533 28.359 1.00 30.05 82 LYS B C 1
ATOM 1712 O O . LYS B 1 85 ? 24.831 55.959 29.049 1.00 29.28 82 LYS B O 1
ATOM 1718 N N . CYS B 1 86 ? 26.549 55.888 27.587 1.00 29.84 83 CYS B N 1
ATOM 1719 C CA . CYS B 1 86 ? 26.617 54.431 27.553 1.00 28.66 83 CYS B CA 1
ATOM 1720 C C . CYS B 1 86 ? 27.133 53.871 28.878 1.00 28.92 83 CYS B C 1
ATOM 1721 O O . CYS B 1 86 ? 26.596 52.887 29.381 1.00 28.30 83 CYS B O 1
ATOM 1724 N N . GLN B 1 87 ? 28.162 54.505 29.442 1.00 30.32 84 GLN B N 1
ATOM 1725 C CA . GLN B 1 87 ? 28.737 54.072 30.720 1.00 31.21 84 GLN B CA 1
ATOM 1726 C C . GLN B 1 87 ? 27.706 54.135 31.849 1.00 31.10 84 GLN B C 1
ATOM 1727 O O . GLN B 1 87 ? 27.577 53.188 32.624 1.00 31.24 84 GLN B O 1
ATOM 1733 N N . THR B 1 88 ? 26.967 55.239 31.922 1.00 31.20 85 THR B N 1
ATOM 1734 C CA . THR B 1 88 ? 25.899 55.400 32.910 1.00 31.28 85 THR B CA 1
ATOM 1735 C C . THR B 1 88 ? 24.872 54.261 32.822 1.00 30.00 85 THR B C 1
ATOM 1736 O O . THR B 1 88 ? 24.516 53.667 33.843 1.00 30.29 85 THR B O 1
ATOM 1740 N N . TYR B 1 89 ? 24.429 53.956 31.602 1.00 28.84 86 TYR B N 1
ATOM 1741 C CA A TYR B 1 89 ? 23.468 52.883 31.370 0.50 28.07 86 TYR B CA 1
ATOM 1742 C CA B TYR B 1 89 ? 23.472 52.873 31.359 0.50 28.07 86 TYR B CA 1
ATOM 1743 C C . TYR B 1 89 ? 23.998 51.517 31.824 1.00 28.17 86 TYR B C 1
ATOM 1744 O O . TYR B 1 89 ? 23.283 50.755 32.483 1.00 28.47 86 TYR B O 1
ATOM 1761 N N . LEU B 1 90 ? 25.248 51.216 31.480 1.00 28.23 87 LEU B N 1
ATOM 1762 C CA . LEU B 1 90 ? 25.840 49.926 31.828 1.00 28.61 87 LEU B CA 1
ATOM 1763 C C . LEU B 1 90 ? 26.107 49.816 33.324 1.00 30.03 87 LEU B C 1
ATOM 1764 O O . LEU B 1 90 ? 25.979 48.732 33.896 1.00 30.68 87 LEU B O 1
ATOM 1769 N N . GLU B 1 91 ? 26.471 50.938 33.948 1.00 30.99 88 GLU B N 1
ATOM 1770 C CA . GLU B 1 91 ? 26.638 51.006 35.401 1.00 32.84 88 GLU B CA 1
ATOM 1771 C C . GLU B 1 91 ? 25.305 50.766 36.105 1.00 33.04 88 GLU B C 1
ATOM 1772 O O . GLU B 1 91 ? 25.233 49.985 37.054 1.00 34.22 88 GLU B O 1
ATOM 1778 N N . ASN B 1 92 ? 24.258 51.435 35.622 1.00 32.27 89 ASN B N 1
ATOM 1779 C CA . ASN B 1 92 ? 22.910 51.315 36.185 1.00 32.78 89 ASN B CA 1
ATOM 1780 C C . ASN B 1 92 ? 22.402 49.879 36.220 1.00 32.91 89 ASN B C 1
ATOM 1781 O O . ASN B 1 92 ? 21.716 49.484 37.164 1.00 34.23 89 ASN B O 1
ATOM 1786 N N . TYR B 1 93 ? 22.756 49.103 35.195 1.00 31.81 90 TYR B N 1
ATOM 1787 C CA . TYR B 1 93 ? 22.349 47.701 35.109 1.00 32.17 90 TYR B CA 1
ATOM 1788 C C . TYR B 1 93 ? 23.358 46.728 35.726 1.00 33.35 90 TYR B C 1
ATOM 1789 O O . TYR B 1 93 ? 23.127 45.519 35.742 1.00 34.19 90 TYR B O 1
ATOM 1798 N N . GLY B 1 94 ? 24.462 47.268 36.240 1.00 33.82 91 GLY B N 1
ATOM 1799 C CA . GLY B 1 94 ? 25.461 46.478 36.960 1.00 35.39 91 GLY B CA 1
ATOM 1800 C C . GLY B 1 94 ? 26.370 45.627 36.087 1.00 35.01 91 GLY B C 1
ATOM 1801 O O . GLY B 1 94 ? 26.991 44.679 36.575 1.00 36.57 91 GLY B O 1
ATOM 1802 N N . ILE B 1 95 ? 26.466 45.972 34.804 1.00 33.16 92 ILE B N 1
ATOM 1803 C CA . ILE B 1 95 ? 27.260 45.191 33.849 1.00 32.81 92 ILE B CA 1
ATOM 1804 C C . ILE B 1 95 ? 28.542 45.891 33.368 1.00 32.64 92 ILE B C 1
ATOM 1805 O O . ILE B 1 95 ? 29.273 45.345 32.541 1.00 32.51 92 ILE B O 1
ATOM 1810 N N . SER B 1 96 ? 28.816 47.084 33.894 1.00 33.02 93 SER B N 1
ATOM 1811 C CA . SER B 1 96 ? 29.969 47.885 33.457 1.00 33.40 93 SER B CA 1
ATOM 1812 C C . SER B 1 96 ? 31.336 47.210 33.654 1.00 35.03 93 SER B C 1
ATOM 1813 O O . SER B 1 96 ? 32.290 47.537 32.949 1.00 35.21 93 SER B O 1
ATOM 1816 N N . ASP B 1 97 ? 31.423 46.275 34.600 1.00 36.59 94 ASP B N 1
ATOM 1817 C CA . ASP B 1 97 ? 32.674 45.558 34.876 1.00 38.65 94 ASP B CA 1
ATOM 1818 C C . ASP B 1 97 ? 32.755 44.172 34.229 1.00 38.48 94 ASP B C 1
ATOM 1819 O O . ASP B 1 97 ? 33.743 43.458 34.408 1.00 40.08 94 ASP B O 1
ATOM 1824 N N . PHE B 1 98 ? 31.715 43.798 33.484 1.00 36.88 95 PHE B N 1
ATOM 1825 C CA . PHE B 1 98 ? 31.710 42.551 32.717 1.00 36.90 95 PHE B CA 1
ATOM 1826 C C . PHE B 1 98 ? 32.799 42.602 31.650 1.00 36.63 95 PHE B C 1
ATOM 1827 O O . PHE B 1 98 ? 33.104 43.676 31.120 1.00 35.71 95 PHE B O 1
ATOM 1835 N N . ILE B 1 99 ? 33.390 41.450 31.339 1.00 37.58 96 ILE B N 1
ATOM 1836 C CA . ILE B 1 99 ? 34.318 41.366 30.209 1.00 37.47 96 ILE B CA 1
ATOM 1837 C C . ILE B 1 99 ? 33.566 41.717 28.915 1.00 35.58 96 ILE B C 1
ATOM 1838 O O . ILE B 1 99 ? 32.397 41.355 28.769 1.00 34.80 96 ILE B O 1
ATOM 1843 N N . PRO B 1 100 ? 34.223 42.446 27.990 1.00 35.13 97 PRO B N 1
ATOM 1844 C CA . PRO B 1 100 ? 33.571 42.904 26.758 1.00 33.72 97 PRO B CA 1
ATOM 1845 C C . PRO B 1 100 ? 32.816 41.808 26.000 1.00 33.79 97 PRO B C 1
ATOM 1846 O O . PRO B 1 100 ? 31.707 42.052 25.524 1.00 32.62 97 PRO B O 1
ATOM 1850 N N . GLU B 1 101 ? 33.404 40.614 25.914 1.00 35.43 98 GLU B N 1
ATOM 1851 C CA . GLU B 1 101 ? 32.794 39.476 25.213 1.00 36.18 98 GLU B CA 1
ATOM 1852 C C . GLU B 1 101 ? 31.442 39.062 25.812 1.00 36.07 98 GLU B C 1
ATOM 1853 O O . GLU B 1 101 ? 30.594 38.486 25.123 1.00 36.10 98 GLU B O 1
ATOM 1859 N N . ARG B 1 102 ? 31.262 39.358 27.097 1.00 36.07 99 ARG B N 1
ATOM 1860 C CA . ARG B 1 102 ? 30.022 39.088 27.813 1.00 36.30 99 ARG B CA 1
ATOM 1861 C C . ARG B 1 102 ? 29.152 40.349 27.853 1.00 34.07 99 ARG B C 1
ATOM 1862 O O . ARG B 1 102 ? 27.945 40.290 27.605 1.00 33.63 99 ARG B O 1
ATOM 1870 N N . LYS B 1 103 ? 29.787 41.485 28.143 1.00 32.86 100 LYS B N 1
ATOM 1871 C CA . LYS B 1 103 ? 29.106 42.765 28.356 1.00 31.02 100 LYS B CA 1
ATOM 1872 C C . LYS B 1 103 ? 28.153 43.153 27.223 1.00 29.82 100 LYS B C 1
ATOM 1873 O O . LYS B 1 103 ? 27.010 43.540 27.473 1.00 29.03 100 LYS B O 1
ATOM 1879 N N . TYR B 1 104 ? 28.625 43.039 25.984 1.00 29.67 101 TYR B N 1
ATOM 1880 C CA . TYR B 1 104 ? 27.845 43.473 24.826 1.00 28.86 101 TYR B CA 1
ATOM 1881 C C . TYR B 1 104 ? 26.812 42.455 24.355 1.00 29.43 101 TYR B C 1
ATOM 1882 O O . TYR B 1 104 ? 26.023 42.741 23.463 1.00 29.11 101 TYR B O 1
ATOM 1891 N N . ARG B 1 105 ? 26.804 41.275 24.963 1.00 30.71 102 ARG B N 1
ATOM 1892 C CA . ARG B 1 105 ? 25.820 40.257 24.614 1.00 31.95 102 ARG B CA 1
ATOM 1893 C C . ARG B 1 105 ? 24.682 40.182 25.635 1.00 32.08 102 ARG B C 1
ATOM 1894 O O . ARG B 1 105 ? 23.814 39.311 25.549 1.00 33.61 102 ARG B O 1
ATOM 1902 N N . THR B 1 106 ? 24.683 41.113 26.586 1.00 30.77 103 THR B N 1
ATOM 1903 C CA . THR B 1 106 ? 23.642 41.171 27.608 1.00 30.98 103 THR B CA 1
ATOM 1904 C C . THR B 1 106 ? 22.394 41.882 27.090 1.00 30.28 103 THR B C 1
ATOM 1905 O O . THR B 1 106 ? 22.454 42.641 26.119 1.00 29.14 103 THR B O 1
ATOM 1909 N N . LYS B 1 107 ? 21.264 41.633 27.748 1.00 31.23 104 LYS B N 1
ATOM 1910 C CA . LYS B 1 107 ? 20.021 42.333 27.443 1.00 30.86 104 LYS B CA 1
ATOM 1911 C C . LYS B 1 107 ? 20.144 43.837 27.686 1.00 29.14 104 LYS B C 1
ATOM 1912 O O . LYS B 1 107 ? 19.576 44.633 26.938 1.00 28.57 104 LYS B O 1
ATOM 1918 N N . ALA B 1 108 ? 20.890 44.216 28.722 1.00 28.67 105 ALA B N 1
ATOM 1919 C CA . ALA B 1 108 ? 21.123 45.626 29.036 1.00 27.61 105 ALA B CA 1
ATOM 1920 C C . ALA B 1 108 ? 21.856 46.353 27.903 1.00 26.53 105 ALA B C 1
ATOM 1921 O O . ALA B 1 108 ? 21.468 47.455 27.515 1.00 26.01 105 ALA B O 1
ATOM 1923 N N . ALA B 1 109 ? 22.901 45.726 27.367 1.00 26.59 106 ALA B N 1
ATOM 1924 C CA . ALA B 1 109 ? 23.644 46.288 26.235 1.00 26.05 106 ALA B CA 1
ATOM 1925 C C . ALA B 1 109 ? 22.794 46.336 24.960 1.00 26.04 106 ALA B C 1
ATOM 1926 O O . ALA B 1 109 ? 22.839 47.319 24.213 1.00 25.52 106 ALA B O 1
ATOM 1928 N N . ASP B 1 110 ? 22.025 45.273 24.724 1.00 27.04 107 ASP B N 1
ATOM 1929 C CA . ASP B 1 110 ? 21.077 45.215 23.608 1.00 27.83 107 ASP B CA 1
ATOM 1930 C C . ASP B 1 110 ? 20.034 46.326 23.721 1.00 27.69 107 ASP B C 1
ATOM 1931 O O . ASP B 1 110 ? 19.661 46.945 22.721 1.00 27.77 107 ASP B O 1
ATOM 1936 N N . HIS B 1 111 ? 19.580 46.576 24.948 1.00 27.73 108 HIS B N 1
ATOM 1937 C CA . HIS B 1 111 ? 18.598 47.610 25.212 1.00 27.87 108 HIS B CA 1
ATOM 1938 C C . HIS B 1 111 ? 19.138 49.015 24.946 1.00 26.98 108 HIS B C 1
ATOM 1939 O O . HIS B 1 111 ? 18.404 49.862 24.431 1.00 27.14 108 HIS B O 1
ATOM 1946 N N . TYR B 1 112 ? 20.406 49.264 25.284 1.00 26.33 109 TYR B N 1
ATOM 1947 C CA . TYR B 1 112 ? 21.013 50.570 24.994 1.00 26.12 109 TYR B CA 1
ATOM 1948 C C . TYR B 1 112 ? 21.123 50.836 23.495 1.00 26.23 109 TYR B C 1
ATOM 1949 O O . TYR B 1 112 ? 20.917 51.964 23.049 1.00 26.74 109 TYR B O 1
ATOM 1958 N N . ARG B 1 113 ? 21.454 49.798 22.729 1.00 26.43 110 ARG B N 1
ATOM 1959 C CA . ARG B 1 113 ? 21.490 49.886 21.271 1.00 26.93 110 ARG B CA 1
ATOM 1960 C C . ARG B 1 113 ? 20.147 50.340 20.738 1.00 27.42 110 ARG B C 1
ATOM 1961 O O . ARG B 1 113 ? 20.083 51.238 19.898 1.00 27.97 110 ARG B O 1
ATOM 1969 N N . LYS B 1 114 ? 19.084 49.706 21.234 1.00 27.51 111 LYS B N 1
ATOM 1970 C CA . LYS B 1 114 ? 17.716 50.041 20.854 1.00 28.45 111 LYS B CA 1
ATOM 1971 C C . LYS B 1 114 ? 17.377 51.490 21.189 1.00 28.17 111 LYS B C 1
ATOM 1972 O O . LYS B 1 114 ? 16.762 52.185 20.380 1.00 29.09 111 LYS B O 1
ATOM 1978 N N . ILE B 1 115 ? 17.786 51.934 22.377 1.00 27.30 112 ILE B N 1
ATOM 1979 C CA . ILE B 1 115 ? 17.573 53.311 22.822 1.00 27.42 112 ILE B CA 1
ATOM 1980 C C . ILE B 1 115 ? 18.291 54.299 21.906 1.00 27.75 112 ILE B C 1
ATOM 1981 O O . ILE B 1 115 ? 17.681 55.254 21.421 1.00 28.75 112 ILE B O 1
ATOM 1986 N N . LEU B 1 116 ? 19.574 54.048 21.653 1.00 27.16 113 LEU B N 1
ATOM 1987 C CA . LEU B 1 116 ? 20.363 54.907 20.772 1.00 27.80 113 LEU B CA 1
ATOM 1988 C C . LEU B 1 116 ? 19.782 54.984 19.355 1.00 28.67 113 LEU B C 1
ATOM 1989 O O . LEU B 1 116 ? 19.643 56.076 18.803 1.00 29.96 113 LEU B O 1
ATOM 1994 N N . ARG B 1 117 ? 19.441 53.828 18.785 1.00 28.34 114 ARG B N 1
ATOM 1995 C CA . ARG B 1 117 ? 18.784 53.755 17.476 1.00 29.64 114 ARG B CA 1
ATOM 1996 C C . ARG B 1 117 ? 17.497 54.583 17.449 1.00 30.31 114 ARG B C 1
ATOM 1997 O O . ARG B 1 117 ? 17.241 55.305 16.482 1.00 31.92 114 ARG B O 1
ATOM 2005 N N . SER B 1 118 ? 16.703 54.481 18.516 1.00 29.25 115 SER B N 1
ATOM 2006 C CA . SER B 1 118 ? 15.436 55.204 18.618 1.00 30.05 115 SER B CA 1
ATOM 2007 C C . SER B 1 118 ? 15.619 56.724 18.673 1.00 30.75 115 SER B C 1
ATOM 2008 O O . SER B 1 118 ? 14.779 57.467 18.162 1.00 32.30 115 SER B O 1
ATOM 2011 N N . ILE B 1 119 ? 16.707 57.175 19.299 1.00 29.79 116 ILE B N 1
ATOM 2012 C CA . ILE B 1 119 ? 17.034 58.603 19.352 1.00 30.85 116 ILE B CA 1
ATOM 2013 C C . ILE B 1 119 ? 17.485 59.086 17.971 1.00 32.46 116 ILE B C 1
ATOM 2014 O O . ILE B 1 119 ? 17.051 60.142 17.504 1.00 34.24 116 ILE B O 1
ATOM 2019 N N . VAL B 1 120 ? 18.338 58.293 17.321 1.00 31.95 117 VAL B N 1
ATOM 2020 C CA . VAL B 1 120 ? 18.794 58.574 15.957 1.00 33.57 117 VAL B CA 1
ATOM 2021 C C . VAL B 1 120 ? 17.614 58.677 14.981 1.00 35.29 117 VAL B C 1
ATOM 2022 O O . VAL B 1 120 ? 17.544 59.616 14.183 1.00 37.60 117 VAL B O 1
ATOM 2026 N N . HIS B 1 121 ? 16.684 57.725 15.071 1.00 34.46 118 HIS B N 1
ATOM 2027 C CA . HIS B 1 121 ? 15.535 57.668 14.164 1.00 36.19 118 HIS B CA 1
ATOM 2028 C C . HIS B 1 121 ? 14.381 58.590 14.553 1.00 37.02 118 HIS B C 1
ATOM 2029 O O . HIS 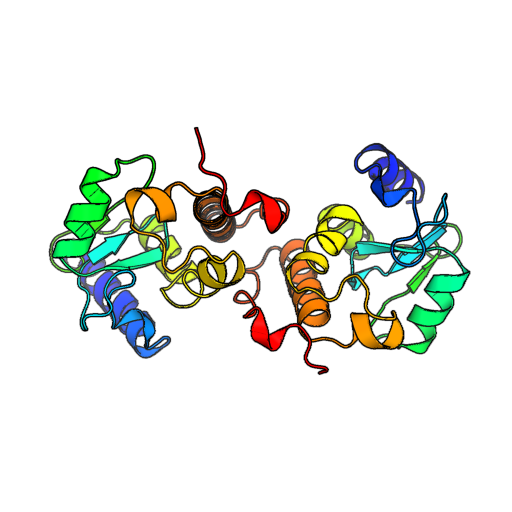B 1 121 ? 13.403 58.697 13.805 1.00 38.81 118 HIS B O 1
ATOM 2036 N N . ASN B 1 122 ? 14.512 59.250 15.710 1.00 35.93 119 ASN B N 1
ATOM 2037 C CA A ASN B 1 122 ? 13.489 60.170 16.224 0.50 36.92 119 ASN B CA 1
ATOM 2038 C CA B ASN B 1 122 ? 13.494 60.169 16.235 0.50 36.91 119 ASN B CA 1
ATOM 2039 C C . ASN B 1 122 ? 12.138 59.482 16.430 1.00 36.81 119 ASN B C 1
ATOM 2040 O O . ASN B 1 122 ? 11.090 59.998 16.030 1.00 38.76 119 ASN B O 1
ATOM 2049 N N . VAL B 1 123 ? 12.174 58.304 17.046 1.00 34.60 120 VAL B N 1
ATOM 2050 C CA . VAL B 1 123 ? 10.964 57.546 17.356 1.00 34.54 120 VAL B CA 1
ATOM 2051 C C . VAL B 1 123 ? 10.927 57.271 18.856 1.00 32.95 120 VAL B C 1
ATOM 2052 O O . VAL B 1 123 ? 11.876 57.605 19.570 1.00 31.62 120 VAL B O 1
ATOM 2056 N N . ASP B 1 124 ? 9.836 56.674 19.332 1.00 33.34 121 ASP B N 1
ATOM 2057 C CA . ASP B 1 124 ? 9.709 56.312 20.742 1.00 32.31 121 ASP B CA 1
ATOM 2058 C C . ASP B 1 124 ? 10.774 55.299 21.152 1.00 30.30 121 ASP B C 1
ATOM 2059 O O . ASP B 1 124 ? 11.096 54.395 20.382 1.00 30.12 121 ASP B O 1
ATOM 2064 N N . PRO B 1 125 ? 11.330 55.450 22.368 1.00 29.17 122 PRO B N 1
ATOM 2065 C CA . PRO B 1 125 ? 12.304 54.477 22.848 1.00 27.62 122 PRO B CA 1
ATOM 2066 C C . PRO B 1 125 ? 11.601 53.179 23.263 1.00 28.13 122 PRO B C 1
ATOM 2067 O O . PRO B 1 125 ? 10.383 53.185 23.467 1.00 29.58 122 PRO B O 1
ATOM 2071 N N . PRO B 1 126 ? 12.354 52.070 23.382 1.00 27.30 123 PRO B N 1
ATOM 2072 C CA . PRO B 1 126 ? 11.740 50.855 23.909 1.00 28.19 123 PRO B CA 1
ATOM 2073 C C . PRO B 1 126 ? 11.331 51.053 25.363 1.00 28.65 123 PRO B C 1
ATOM 2074 O O . PRO B 1 126 ? 11.897 51.914 26.050 1.00 27.98 123 PRO B O 1
ATOM 2078 N N . ALA B 1 127 ? 10.358 50.267 25.824 1.00 30.08 124 ALA B N 1
ATOM 2079 C CA . ALA B 1 127 ? 10.003 50.233 27.242 1.00 30.68 124 ALA B CA 1
ATOM 2080 C C . ALA B 1 127 ? 11.267 50.018 28.079 1.00 29.19 124 ALA B C 1
ATOM 2081 O O . ALA B 1 127 ? 12.157 49.275 27.660 1.00 28.47 124 ALA B O 1
ATOM 2083 N N . PRO B 1 128 ? 11.368 50.682 29.248 1.00 29.11 125 PRO B N 1
ATOM 2084 C CA . PRO B 1 128 ? 12.538 50.466 30.101 1.00 27.98 125 PRO B CA 1
ATOM 2085 C C . PRO B 1 128 ? 12.701 48.994 30.481 1.00 28.56 125 PRO B C 1
ATOM 2086 O O . PRO B 1 128 ? 11.721 48.328 30.820 1.00 30.01 125 PRO B O 1
ATOM 2090 N N . LEU B 1 129 ? 13.933 48.498 30.395 1.00 27.47 126 LEU B N 1
ATOM 2091 C CA . LEU B 1 129 ? 14.244 47.119 30.742 1.00 28.25 126 LEU B CA 1
ATOM 2092 C C . LEU B 1 129 ? 14.340 46.964 32.259 1.00 29.42 126 LEU B C 1
ATOM 2093 O O . LEU B 1 129 ? 15.013 47.761 32.915 1.00 28.71 126 LEU B O 1
ATOM 2098 N N . PRO B 1 130 ? 13.662 45.943 32.820 1.00 31.57 127 PRO B N 1
ATOM 2099 C CA . PRO B 1 130 ? 13.765 45.699 34.259 1.00 33.27 127 PRO B CA 1
ATOM 2100 C C . PRO B 1 130 ? 15.190 45.338 34.667 1.00 32.97 127 PRO B C 1
ATOM 2101 O O . PRO B 1 130 ? 15.882 44.607 33.949 1.00 32.25 127 PRO B O 1
ATOM 2105 N N . LEU B 1 131 ? 15.612 45.870 35.812 1.00 33.80 128 LEU B N 1
ATOM 2106 C CA . LEU B 1 131 ? 16.964 45.689 36.327 1.00 33.97 128 LEU B CA 1
ATOM 2107 C C . LEU B 1 131 ? 17.388 44.218 36.419 1.00 35.58 128 LEU B C 1
ATOM 2108 O O . LEU B 1 131 ? 18.519 43.877 36.066 1.00 34.60 128 LEU B O 1
ATOM 2113 N N . ASP B 1 132 ? 16.479 43.357 36.878 1.00 38.46 129 ASP B N 1
ATOM 2114 C CA . ASP B 1 132 ? 16.790 41.938 37.085 1.00 41.02 129 ASP B CA 1
ATOM 2115 C C . ASP B 1 132 ? 16.923 41.118 35.793 1.00 40.68 129 ASP B C 1
ATOM 2116 O O . ASP B 1 132 ? 17.290 39.947 35.839 1.00 42.51 129 ASP B O 1
ATOM 2121 N N . GLU B 1 133 ? 16.621 41.738 34.654 1.00 39.14 130 GLU B N 1
ATOM 2122 C CA . GLU B 1 133 ? 16.782 41.104 33.346 1.00 39.05 130 GLU B CA 1
ATOM 2123 C C . GLU B 1 133 ? 18.077 41.534 32.662 1.00 36.91 130 GLU B C 1
ATOM 2124 O O . GLU B 1 133 ? 18.522 40.892 31.709 1.00 36.82 130 GLU B O 1
ATOM 2130 N N . GLY B 1 134 ? 18.675 42.616 33.159 1.00 35.87 131 GLY B N 1
ATOM 2131 C CA . GLY B 1 134 ? 19.838 43.248 32.532 1.00 34.37 131 GLY B CA 1
ATOM 2132 C C . GLY B 1 134 ? 21.069 42.386 32.302 1.00 35.09 131 GLY B C 1
ATOM 2133 O O . GLY B 1 134 ? 21.736 42.522 31.276 1.00 33.85 131 GLY B O 1
ATOM 2134 N N . LYS B 1 135 ? 21.371 41.501 33.249 1.00 37.52 132 LYS B N 1
ATOM 2135 C CA . LYS B 1 135 ? 22.581 40.674 33.179 1.00 38.85 132 LYS B CA 1
ATOM 2136 C C . LYS B 1 135 ? 22.461 39.455 32.254 1.00 40.16 132 LYS B C 1
ATOM 2137 O O . LYS B 1 135 ? 23.471 38.839 31.904 1.00 40.61 132 LYS B O 1
ATOM 2143 N N . SER B 1 136 ? 21.232 39.118 31.864 1.00 41.39 133 SER B N 1
ATOM 2144 C CA . SER B 1 136 ? 20.958 37.954 31.016 1.00 43.44 133 SER B CA 1
ATOM 2145 C C . SER B 1 136 ? 21.513 38.116 29.601 1.00 42.27 133 SER B C 1
ATOM 2146 O O . SER B 1 136 ? 21.441 39.198 29.016 1.00 40.07 133 SER B O 1
ATOM 2149 N N . LEU B 1 137 ? 22.064 37.031 29.061 1.00 44.27 134 LEU B N 1
ATOM 2150 C CA . LEU B 1 137 ? 22.555 37.019 27.684 1.00 43.97 134 LEU B CA 1
ATOM 2151 C C . LEU B 1 137 ? 21.409 36.742 26.716 1.00 45.13 134 LEU B C 1
ATOM 2152 O O . LEU B 1 137 ? 20.492 35.984 27.037 1.00 47.49 134 LEU B O 1
ATOM 2157 N N . ILE B 1 138 ? 21.468 37.364 25.539 1.00 44.03 135 ILE B N 1
ATOM 2158 C CA . ILE B 1 138 ? 20.426 37.223 24.516 1.00 45.27 135 ILE B CA 1
ATOM 2159 C C . ILE B 1 138 ? 20.456 35.825 23.898 1.00 48.15 135 ILE B C 1
ATOM 2160 O O . ILE B 1 138 ? 21.518 35.323 23.524 1.00 48.60 135 ILE B O 1
#

Secondary structure (DSSP, 8-state):
-HHHHHHHHHHHHHHHHHSGGGGB-TTT--BS--EEETTTTEEE-HHHHHHHHHT-TTT--EEETTT----HHHHHHHHH--HHHHHHHHHHTT-TTS-HHHHTTBHHHHHHHHHHHHHHTT-PPPPPPPGGGTTSBP-/-HHHHHHHHHHSGGGGB-TTT--BS--EEEGGGTEEE-HHHHHHHHHH-TTT--EEETTTS---HHHHHHHHS--HHHHHHHHHHTT-TTS-HHHHTTBHHHHHHHHHHHHHHTTSPPPPPPPGGGTT-B-

InterPro domains:
  IPR001164 Arf GTPase activating protein [PF01412] (9-108)
  IPR001164 Arf GTPase activating protein [PR00405] (19-38)
  IPR001164 Arf GTPase activating protein [PR00405] (38-55)
  IPR001164 Arf GTPase activating protein [PR00405] (59-80)
  IPR001164 Arf GTPase activating protein [PS50115] (6-111)
  IPR001164 Arf GTPase activating protein [SM00105] (6-122)
  IPR037278 ARFGAP/RecO-like zinc finger [SSF57863] (15-115)
  IPR038508 ArfGAP domain superfamily [G3DSA:1.10.220.150] (1-135)

B-factor: mean 37.67, std 13.48, range [16.52, 99.7]

Foldseek 3Di:
DVVQLVVLLVLLVVLCVVDVQLQAALQPGHGRFQKDFLLQLHGHHPVVLVVQVVLDPVQTDMDGSVPDRADPLSSLLNVLHYSVNSCVQLVLLVLSPPDPNQSSQFPSNVLSSQQSVCVSVVHDGDDDDDSVRGSDGDD/DLVLVVVLCVVPVQLQAALQPGHGHFFKDFQLQLHGHHPVVLVVVVVLDPVQTDMDGSVDDDDDPLSSLLNVLHYSVNSLVQCVQLPLSPPHPSQSSQWPSNVQSSQQSVCVSVVHDRDDDDDSVRGNDGD

Sequence (270 aa):
GSHMNAAAVEFINRLKKEDESNNKCFDCGISNPDDWVSVNNHGIFLCINCSGVHRSLGVHISIVRSIKMDIFTDEQLKYIDKGGNKKCQQTYLENYGISDFIPERKYRTKAADHYRKILRSIVHNVDPPAPLPLDEGKSLINAVEFINRLKKEDESNNKCFDCGISNPDWVSVNHGIFLCINCSGVHRSLGVHISIVRSIKMDIFTDEQLKYIDKGGNKKCQTYYLENYGISDFIPERKYRTKAADHYRKILRSIVHNNVDPPAPLPLDEGKSLI

CATH classification: 1.10.220.150

Solvent-accessible surface area: 13902 Å² total; per-residue (Å²): 83,90,163,121,60,65,56,7,59,126,35,1,81,122,13,22,89,115,36,77,43,4,50,117,3,23,42,71,24,100,75,103,0,46,31,0,0,6,34,2,0,0,0,0,8,117,118,15,4,41,57,0,132,87,11,31,113,166,11,6,54,3,72,2,20,162,139,54,114,25,70,97,96,25,27,85,26,2,61,39,9,5,5,128,64,0,61,14,23,3,86,19,14,42,0,26,143,61,105,31,80,150,10,1,74,0,76,0,1,33,17,8,18,111,29,0,129,7,26,10,79,93,89,65,41,45,56,36,19,38,73,129,68,0,119,55,87,55,200,82,74,72,57,0,88,139,14,29,85,130,44,76,41,3,53,125,4,23,34,80,40,104,75,111,0,60,33,0,0,4,19,1,0,0,0,0,14,117,120,16,3,33,41,0,172,92,22,23,122,149,10,3,51,17,77,4,11,161,144,62,162,18,81,128,86,31,25,65,24,2,60,48,7,3,6,120,67,1,60,6,23,1,85,19,15,40,0,30,143,31,110,34,79,110,8,0,98,0,80,0,0,36,13,9,22,109,28,0,143,7,24,5,77,78,90,64,38,40,50,32,21,42,76,133,70,0,113,53,83,127

Nearest PDB structures (foldseek):
  3sub-assembly1_A  TM=1.007E+00  e=1.598E-26  Plasmodium falciparum 3D7
  3sub-assembly2_B  TM=1.001E+00  e=2.063E-23  Plasmodium falciparum 3D7
  3o47-assembly2_B-3  TM=9.184E-01  e=4.174E-12  Homo sapiens
  3o47-assembly1_A-2  TM=8.857E-01  e=7.473E-12  Homo sapiens
  7jtz-assembly3_C  TM=9.182E-01  e=7.442E-10  Saccharomyces cerevisiae S288C

Radius of gyration: 20.86 Å; Cα contacts (8 Å, |Δi|>4): 469; chains: 2; bounding box: 63×34×45 Å

Organism: Plasmodium falciparum (isolate 3D7) (NCBI:txid36329)